Protein AF-A0A7S0W3E9-F1 (afdb_monomer)

Radius of gyration: 47.34 Å; Cα contacts (8 Å, |Δi|>4): 302; chains: 1; bounding box: 117×54×122 Å

Mean predicted aligned error: 17.87 Å

Structure (mmCIF, N/CA/C/O backbone):
data_AF-A0A7S0W3E9-F1
#
_entry.id   AF-A0A7S0W3E9-F1
#
loop_
_atom_site.group_PDB
_atom_site.id
_atom_site.type_symbol
_atom_site.label_atom_id
_atom_site.label_alt_id
_atom_site.label_comp_id
_atom_site.label_asym_id
_atom_site.label_entity_id
_atom_site.label_seq_id
_atom_site.pdbx_PDB_ins_code
_atom_site.Cartn_x
_atom_site.Cartn_y
_atom_site.Cartn_z
_atom_site.occupancy
_atom_site.B_iso_or_equiv
_atom_site.auth_seq_id
_atom_site.auth_comp_id
_atom_site.auth_asym_id
_atom_site.auth_atom_id
_atom_site.pdbx_PDB_model_num
ATOM 1 N N . ALA A 1 1 ? -41.054 -32.527 58.767 1.00 47.12 1 ALA A N 1
ATOM 2 C CA . ALA A 1 1 ? -42.446 -33.010 58.644 1.00 47.12 1 ALA A CA 1
ATOM 3 C C . ALA A 1 1 ? -43.030 -33.527 59.979 1.00 47.12 1 ALA A C 1
ATOM 5 O O . ALA A 1 1 ? -43.754 -34.508 59.967 1.00 47.12 1 ALA A O 1
ATOM 6 N N . GLY A 1 2 ? -42.773 -32.878 61.131 1.00 51.12 2 GLY A N 1
ATOM 7 C CA . GLY A 1 2 ? -43.166 -33.437 62.445 1.00 51.12 2 GLY A CA 1
ATOM 8 C C . GLY A 1 2 ? -43.935 -32.524 63.410 1.00 51.12 2 GLY A C 1
ATOM 9 O O . GLY A 1 2 ? -44.441 -33.023 64.403 1.00 51.12 2 GLY A O 1
ATOM 10 N N . SER A 1 3 ? -44.053 -31.213 63.158 1.00 50.78 3 SER A N 1
ATOM 11 C CA . SER A 1 3 ? -44.646 -30.269 64.131 1.00 50.78 3 SER A CA 1
ATOM 12 C C . SER A 1 3 ? -46.042 -29.748 63.770 1.00 50.78 3 SER A C 1
ATOM 14 O O . SER A 1 3 ? -46.705 -29.156 64.617 1.00 50.78 3 SER A O 1
ATOM 16 N N . LYS A 1 4 ? -46.524 -29.980 62.540 1.00 53.19 4 LYS A N 1
ATOM 17 C CA . LYS A 1 4 ? -47.856 -29.527 62.091 1.00 53.19 4 LYS A CA 1
ATOM 18 C C . LYS A 1 4 ? -49.008 -30.428 62.562 1.00 53.19 4 LYS A C 1
ATOM 20 O O . LYS A 1 4 ? -50.120 -29.950 62.723 1.00 53.19 4 LYS A O 1
ATOM 25 N N . THR A 1 5 ? -48.742 -31.698 62.864 1.00 58.16 5 THR A N 1
ATOM 26 C CA . THR A 1 5 ? -49.772 -32.712 63.162 1.00 58.16 5 THR A CA 1
ATOM 27 C C . THR A 1 5 ? -50.245 -32.747 64.621 1.00 58.16 5 THR A C 1
ATOM 29 O O . THR A 1 5 ? -51.287 -33.335 64.901 1.00 58.16 5 THR A O 1
ATOM 32 N N . ALA A 1 6 ? -49.525 -32.118 65.558 1.00 56.94 6 ALA A N 1
ATOM 33 C CA . ALA A 1 6 ? -49.915 -32.075 66.973 1.00 56.94 6 ALA A CA 1
ATOM 34 C C . ALA A 1 6 ? -50.862 -30.903 67.298 1.00 56.94 6 ALA A C 1
ATOM 36 O O . ALA A 1 6 ? -51.777 -31.054 68.104 1.00 56.94 6 ALA A O 1
ATOM 37 N N . LEU A 1 7 ? -50.687 -29.757 66.630 1.00 54.41 7 LEU A N 1
ATOM 38 C CA . LEU A 1 7 ? -51.528 -28.572 66.841 1.00 54.41 7 LEU A CA 1
ATOM 39 C C . LEU A 1 7 ? -52.898 -28.684 66.153 1.00 54.41 7 LEU A C 1
ATOM 41 O O . LEU A 1 7 ? -53.880 -28.173 66.682 1.00 54.41 7 LEU A O 1
ATOM 45 N N . GLU A 1 8 ? -53.002 -29.420 65.044 1.00 57.09 8 GLU A N 1
ATOM 46 C CA . GLU A 1 8 ? -54.296 -29.689 64.395 1.00 57.09 8 GLU A CA 1
ATOM 47 C C . GLU A 1 8 ? -55.155 -30.707 65.168 1.00 57.09 8 GLU A C 1
ATOM 49 O O . GLU A 1 8 ? -56.380 -30.625 65.130 1.00 57.09 8 GLU A O 1
ATOM 54 N N . LYS A 1 9 ? -54.549 -31.617 65.949 1.00 57.09 9 LYS A N 1
ATOM 55 C CA . LYS A 1 9 ? -55.296 -32.588 66.774 1.00 57.09 9 LYS A CA 1
ATOM 56 C C . LYS A 1 9 ? -55.873 -31.987 68.059 1.00 57.09 9 LYS A C 1
ATOM 58 O O . LYS A 1 9 ? -56.942 -32.403 68.485 1.00 57.09 9 LYS A O 1
ATOM 63 N N . LEU A 1 10 ? -55.231 -30.968 68.633 1.00 52.78 10 LEU A N 1
ATOM 64 C CA . LEU A 1 10 ? -55.760 -30.243 69.799 1.00 52.78 10 LEU A CA 1
ATOM 65 C C . LEU A 1 10 ? -56.894 -29.268 69.444 1.00 52.78 10 LEU A C 1
ATOM 67 O O . LEU A 1 10 ? -57.696 -28.925 70.307 1.00 52.78 10 LEU A O 1
ATOM 71 N N . ALA A 1 11 ? -56.998 -28.856 68.178 1.00 51.84 11 ALA A N 1
ATOM 72 C CA . ALA A 1 11 ? -58.093 -28.013 67.706 1.00 51.84 11 ALA A CA 1
ATOM 73 C C . ALA A 1 11 ? -59.396 -28.799 67.436 1.00 51.84 11 ALA A C 1
ATOM 75 O O . ALA A 1 11 ? -60.470 -28.200 67.420 1.00 51.84 11 ALA A O 1
ATOM 76 N N . ALA A 1 12 ? -59.326 -30.125 67.258 1.00 51.03 12 ALA A N 1
ATOM 77 C CA . ALA A 1 12 ? -60.483 -30.958 66.916 1.00 51.03 12 ALA A CA 1
ATOM 78 C C . ALA A 1 12 ? -61.312 -31.428 68.134 1.00 51.03 12 ALA A C 1
ATOM 80 O O . ALA A 1 12 ? -62.522 -31.592 68.004 1.00 51.03 12 ALA A O 1
ATOM 81 N N . ASP A 1 13 ? -60.714 -31.565 69.324 1.00 45.72 13 ASP A N 1
ATOM 82 C CA . ASP A 1 13 ? -61.410 -32.050 70.537 1.00 45.72 13 ASP A CA 1
ATOM 83 C C . ASP A 1 13 ? -62.186 -30.962 71.311 1.00 45.72 13 ASP A C 1
ATOM 85 O O . ASP A 1 13 ? -62.878 -31.246 72.290 1.00 45.72 13 ASP A O 1
ATOM 89 N N . ALA A 1 14 ? -62.125 -29.702 70.871 1.00 46.16 14 ALA A N 1
ATOM 90 C CA . ALA A 1 14 ? -62.875 -28.598 71.481 1.00 46.16 14 ALA A CA 1
ATOM 91 C C . ALA A 1 14 ? -64.256 -28.358 70.833 1.00 46.16 14 ALA A C 1
ATOM 93 O O . ALA A 1 14 ? -65.000 -27.469 71.260 1.00 46.16 14 ALA A O 1
ATOM 94 N N . ALA A 1 15 ? -64.623 -29.136 69.810 1.00 48.53 15 ALA A N 1
ATOM 95 C CA . ALA A 1 15 ? -65.895 -29.001 69.116 1.00 48.53 15 ALA A CA 1
ATOM 96 C C . ALA A 1 15 ? -66.951 -29.986 69.653 1.00 48.53 15 ALA A C 1
ATOM 98 O O . ALA A 1 15 ? -66.848 -31.195 69.491 1.00 48.53 15 ALA A O 1
ATOM 99 N N . ALA A 1 16 ? -68.031 -29.406 70.187 1.00 50.94 16 ALA A N 1
ATOM 100 C CA . ALA A 1 16 ? -69.367 -29.986 70.371 1.00 50.94 16 ALA A CA 1
ATOM 101 C C . ALA A 1 16 ? -69.688 -30.745 71.680 1.00 50.94 16 ALA A C 1
ATOM 103 O O . ALA A 1 16 ? -69.791 -31.967 71.733 1.00 50.94 16 ALA A O 1
ATOM 104 N N . LYS A 1 17 ? -70.139 -29.978 72.683 1.00 47.03 17 LYS A N 1
ATOM 105 C CA . LYS A 1 17 ? -71.407 -30.276 73.382 1.00 47.03 17 LYS A CA 1
ATOM 106 C C . LYS A 1 17 ? -72.274 -29.008 73.427 1.00 47.03 17 LYS A C 1
ATOM 108 O O . LYS A 1 17 ? -71.800 -27.985 73.922 1.00 47.03 17 LYS A O 1
ATOM 113 N N . PRO A 1 18 ? -73.533 -29.024 72.944 1.00 41.78 18 PRO A N 1
ATOM 114 C CA . PRO A 1 18 ? -74.390 -27.849 72.992 1.00 41.78 18 PRO A CA 1
ATOM 115 C C . PRO A 1 18 ? -74.972 -27.718 74.404 1.00 41.78 18 PRO A C 1
ATOM 117 O O . PRO A 1 18 ? -75.952 -28.370 74.765 1.00 41.78 18 PRO A O 1
ATOM 120 N N . ALA A 1 19 ? -74.359 -26.875 75.234 1.00 41.44 19 ALA A N 1
ATOM 121 C CA . ALA A 1 19 ? -74.954 -26.474 76.501 1.00 41.44 19 ALA A CA 1
ATOM 122 C C . ALA A 1 19 ? -76.209 -25.632 76.212 1.00 41.44 19 ALA A C 1
ATOM 124 O O . ALA A 1 19 ? -76.124 -24.541 75.644 1.00 41.44 19 ALA A O 1
ATOM 125 N N . LYS A 1 20 ? -77.386 -26.151 76.590 1.00 46.94 20 LYS A N 1
ATOM 126 C CA . LYS A 1 20 ? -78.669 -25.435 76.534 1.00 46.94 20 LYS A CA 1
ATOM 127 C C . LYS A 1 20 ? -78.545 -24.120 77.316 1.00 46.94 20 LYS A C 1
ATOM 129 O O . LYS A 1 20 ? -78.580 -24.116 78.546 1.00 46.94 20 LYS A O 1
ATOM 134 N N . LYS A 1 21 ? -78.388 -23.000 76.603 1.00 51.97 21 LYS A N 1
ATOM 135 C CA . LYS A 1 21 ? -78.373 -21.651 77.183 1.00 51.97 21 LYS A CA 1
ATOM 136 C C . LYS A 1 21 ? -79.757 -21.356 77.775 1.00 51.97 21 LYS A C 1
ATOM 138 O O . LYS A 1 21 ? -80.728 -21.217 77.035 1.00 51.97 21 LYS A O 1
ATOM 143 N N . LYS A 1 22 ? -79.853 -21.268 79.108 1.00 50.81 22 LYS A N 1
ATOM 144 C CA . LYS A 1 22 ? -81.025 -20.696 79.798 1.00 50.81 22 LYS A CA 1
ATOM 145 C C . LYS A 1 22 ? -81.279 -19.274 79.266 1.00 50.81 22 LYS A C 1
ATOM 147 O O . LYS A 1 22 ? -80.308 -18.581 78.951 1.00 50.81 22 LYS A O 1
ATOM 152 N N . PRO A 1 23 ? -82.540 -18.809 79.174 1.00 46.62 23 PRO A N 1
ATOM 153 C CA . PRO A 1 23 ? -82.818 -17.463 78.700 1.00 46.62 23 PRO A CA 1
ATOM 154 C C . PRO A 1 23 ? -82.220 -16.448 79.679 1.00 46.62 23 PRO A C 1
ATOM 156 O O . PRO A 1 23 ? -82.664 -16.305 80.815 1.00 46.62 23 PRO A O 1
ATOM 159 N N . LEU A 1 24 ? -81.159 -15.784 79.222 1.00 52.31 24 LEU A N 1
ATOM 160 C CA . LEU A 1 24 ? -80.462 -14.708 79.919 1.00 52.31 24 LEU A CA 1
ATOM 161 C C . LEU A 1 24 ? -81.441 -13.576 80.267 1.00 52.31 24 LEU A C 1
ATOM 163 O O . LEU A 1 24 ? -82.294 -13.215 79.446 1.00 52.31 24 LEU A O 1
ATOM 167 N N . SER A 1 25 ? -81.312 -13.027 81.478 1.00 54.59 25 SER A N 1
ATOM 168 C CA . SER A 1 25 ? -82.169 -11.945 81.968 1.00 54.59 25 SER A CA 1
ATOM 169 C C . SER A 1 25 ? -82.055 -10.699 81.069 1.00 54.59 25 SER A C 1
ATOM 171 O O . SER A 1 25 ? -81.021 -10.483 80.429 1.00 54.59 25 SER A O 1
ATOM 173 N N . PRO A 1 26 ? -83.081 -9.831 81.008 1.00 56.81 26 PRO A N 1
ATOM 174 C CA . PRO A 1 26 ? -83.059 -8.645 80.144 1.00 56.81 26 PRO A CA 1
ATOM 175 C C . PRO A 1 26 ? -81.850 -7.722 80.390 1.00 56.81 26 PRO A C 1
ATOM 177 O O . PRO A 1 26 ? -81.359 -7.078 79.466 1.00 56.81 26 PRO A O 1
ATOM 180 N N . ARG A 1 27 ? -81.321 -7.699 81.625 1.00 56.03 27 ARG A N 1
ATOM 181 C CA . ARG A 1 27 ? -80.122 -6.933 82.007 1.00 56.03 27 ARG A CA 1
ATOM 182 C C . ARG A 1 27 ? -78.813 -7.549 81.498 1.00 56.03 27 ARG A C 1
ATOM 184 O O . ARG A 1 27 ? -77.908 -6.792 81.159 1.00 56.03 27 ARG A O 1
ATOM 191 N N . SER A 1 28 ? -78.693 -8.878 81.420 1.00 58.62 28 SER A N 1
ATOM 192 C CA . SER A 1 28 ? -77.467 -9.530 80.932 1.00 58.62 28 SER A CA 1
ATOM 193 C C . SER A 1 28 ? -77.361 -9.513 79.407 1.00 58.62 28 SER A C 1
ATOM 195 O O . SER A 1 28 ? -76.277 -9.275 78.887 1.00 58.62 28 SER A O 1
ATOM 197 N N . LYS A 1 29 ? -78.488 -9.618 78.687 1.00 63.75 29 LYS A N 1
ATOM 198 C CA . LYS A 1 29 ? -78.523 -9.433 77.222 1.00 63.75 29 LYS A CA 1
ATOM 199 C C . LYS A 1 29 ? -78.129 -8.014 76.794 1.00 63.75 29 LYS A C 1
ATOM 201 O O . LYS A 1 29 ? -77.497 -7.835 75.759 1.00 63.75 29 LYS A O 1
ATOM 206 N N . LYS A 1 30 ? -78.485 -7.001 77.596 1.00 68.56 30 LYS A N 1
ATOM 207 C CA . LYS A 1 30 ? -78.118 -5.600 77.336 1.00 68.56 30 LYS A CA 1
ATOM 208 C C . LYS A 1 30 ? -76.614 -5.354 77.532 1.00 68.56 30 LYS A C 1
ATOM 210 O O . LYS A 1 30 ? -76.009 -4.698 76.695 1.00 68.56 30 LYS A O 1
ATOM 215 N N . ARG A 1 31 ? -76.009 -5.951 78.569 1.00 69.12 31 ARG A N 1
ATOM 216 C CA . ARG A 1 31 ? -74.553 -5.907 78.803 1.00 69.12 31 ARG A CA 1
ATOM 217 C C . ARG A 1 31 ? -73.747 -6.648 77.731 1.00 69.12 31 ARG A C 1
ATOM 219 O O . ARG A 1 31 ? -72.771 -6.093 77.248 1.00 69.12 31 ARG A O 1
ATOM 226 N N . GLU A 1 32 ? -74.176 -7.837 77.300 1.00 73.38 32 GLU A N 1
ATOM 227 C CA . GLU A 1 32 ? -73.517 -8.555 76.190 1.00 73.38 32 GLU A CA 1
ATOM 228 C C . GLU A 1 32 ? -73.593 -7.772 74.869 1.00 73.38 32 GLU A C 1
ATOM 230 O O . GLU A 1 32 ? -72.632 -7.743 74.103 1.00 73.38 32 GLU A O 1
ATOM 235 N N . ALA A 1 33 ? -74.718 -7.102 74.596 1.00 75.19 33 ALA A N 1
ATOM 236 C CA . ALA A 1 33 ? -74.853 -6.254 73.414 1.00 75.19 33 ALA A CA 1
ATOM 237 C C . ALA A 1 33 ? -73.958 -5.001 73.481 1.00 75.19 33 ALA A C 1
ATOM 239 O O . ALA A 1 33 ? -73.434 -4.573 72.453 1.00 75.19 33 ALA A O 1
ATOM 240 N N . GLU A 1 34 ? -73.762 -4.416 74.667 1.00 78.25 34 GLU A N 1
ATOM 241 C CA . GLU A 1 34 ? -72.837 -3.294 74.881 1.00 78.25 34 GLU A CA 1
ATOM 242 C C . GLU A 1 34 ? -71.366 -3.720 74.759 1.00 78.25 34 GLU A C 1
ATOM 244 O O . GLU A 1 34 ? -70.600 -3.036 74.084 1.00 78.25 34 GLU A O 1
ATOM 249 N N . GLU A 1 35 ? -70.974 -4.873 75.309 1.00 78.94 35 GLU A N 1
ATOM 250 C CA . GLU A 1 35 ? -69.625 -5.432 75.125 1.00 78.94 35 GLU A CA 1
ATOM 251 C C . GLU A 1 35 ? -69.342 -5.796 73.668 1.00 78.94 35 GLU A C 1
ATOM 253 O O . GLU A 1 35 ? -68.246 -5.538 73.172 1.00 78.94 35 GLU A O 1
ATOM 258 N N . LYS A 1 36 ? -70.326 -6.353 72.953 1.00 80.81 36 LYS A N 1
ATOM 259 C CA . LYS A 1 36 ? -70.182 -6.650 71.526 1.00 80.81 36 LYS A CA 1
ATOM 260 C C . LYS A 1 36 ? -69.978 -5.371 70.711 1.00 80.81 36 LYS A C 1
ATOM 262 O O . LYS A 1 36 ? -69.067 -5.323 69.894 1.00 80.81 36 LYS A O 1
ATOM 267 N N . LYS A 1 37 ? -70.748 -4.315 70.996 1.00 81.44 37 LYS A N 1
ATOM 268 C CA . LYS A 1 37 ? -70.560 -2.993 70.374 1.00 81.44 37 LYS A CA 1
ATOM 269 C C . LYS A 1 37 ? -69.205 -2.373 70.710 1.00 81.44 37 LYS A C 1
ATOM 271 O O . LYS A 1 37 ? -68.620 -1.698 69.870 1.00 81.44 37 LYS A O 1
ATOM 276 N N . LEU A 1 38 ? -68.706 -2.569 71.931 1.00 82.00 38 LEU A N 1
ATOM 277 C CA . LEU A 1 38 ? -67.387 -2.081 72.330 1.00 82.00 38 LEU A CA 1
ATOM 278 C C . LEU A 1 38 ? -66.268 -2.830 71.594 1.00 82.00 38 LEU A C 1
ATOM 280 O O . LEU A 1 38 ? -65.330 -2.194 71.126 1.00 82.00 38 LEU A O 1
ATOM 284 N N . ARG A 1 39 ? -66.388 -4.154 71.441 1.00 80.19 39 ARG A N 1
ATOM 285 C CA . ARG A 1 39 ? -65.444 -4.975 70.668 1.00 80.19 39 ARG A CA 1
ATOM 286 C C . ARG A 1 39 ? -65.463 -4.636 69.183 1.00 80.19 39 ARG A C 1
ATOM 288 O O . ARG A 1 39 ? -64.398 -4.454 68.616 1.00 80.19 39 ARG A O 1
ATOM 295 N N . GLU A 1 40 ? -66.641 -4.460 68.587 1.00 85.25 40 GLU A N 1
ATOM 296 C CA . GLU A 1 40 ? -66.773 -4.007 67.194 1.00 85.25 40 GLU A CA 1
ATOM 297 C C . GLU A 1 40 ? -66.106 -2.635 66.998 1.00 85.25 40 GLU A C 1
ATOM 299 O O . GLU A 1 40 ? -65.333 -2.464 66.061 1.00 85.25 40 GLU A O 1
ATOM 304 N N . LYS A 1 41 ? -66.287 -1.687 67.933 1.00 87.31 41 LYS A N 1
ATOM 305 C CA . LYS A 1 41 ? -65.573 -0.396 67.905 1.00 87.31 41 LYS A CA 1
ATOM 306 C C . LYS A 1 41 ? -64.056 -0.537 68.056 1.00 87.31 41 LYS A C 1
ATOM 308 O O . LYS A 1 41 ? -63.314 0.209 67.424 1.00 87.31 41 LYS A O 1
ATOM 313 N N . GLN A 1 42 ? -63.583 -1.453 68.901 1.00 86.69 42 GLN A N 1
ATOM 314 C CA . GLN A 1 42 ? -62.150 -1.713 69.077 1.00 86.69 42 GLN A CA 1
ATOM 315 C C . GLN A 1 42 ? -61.534 -2.382 67.842 1.00 86.69 42 GLN A C 1
ATOM 317 O O . GLN A 1 42 ? -60.430 -2.020 67.443 1.00 86.69 42 GLN A O 1
ATOM 322 N N . GLU A 1 43 ? -62.244 -3.315 67.208 1.00 86.69 43 GLU A N 1
ATOM 323 C CA . GLU A 1 43 ? -61.819 -3.950 65.959 1.00 86.69 43 GLU A CA 1
ATOM 324 C C . GLU A 1 43 ? -61.815 -2.959 64.793 1.00 86.69 43 GLU A C 1
ATOM 326 O O . GLU A 1 43 ? -60.876 -2.957 63.998 1.00 86.69 43 GLU A O 1
ATOM 331 N N . GLU A 1 44 ? -62.811 -2.077 64.712 1.00 87.69 44 GLU A N 1
ATOM 332 C CA . GLU A 1 44 ? -62.875 -1.028 63.694 1.00 87.69 44 GLU A CA 1
ATOM 333 C C . GLU A 1 44 ? -61.750 0.005 63.878 1.00 87.69 44 GLU A C 1
ATOM 335 O O . GLU A 1 44 ? -61.071 0.355 62.911 1.00 87.69 44 GLU A O 1
ATOM 340 N N . ALA A 1 45 ? -61.460 0.408 65.122 1.00 88.00 45 AL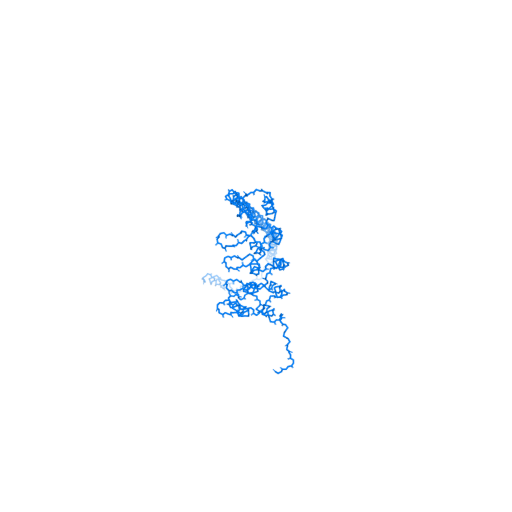A A N 1
ATOM 341 C CA . ALA A 1 45 ? -60.317 1.265 65.440 1.00 88.00 45 ALA A CA 1
ATOM 342 C C . ALA A 1 45 ? -58.976 0.600 65.076 1.00 88.00 45 ALA A C 1
ATOM 344 O O . ALA A 1 45 ? -58.140 1.222 64.421 1.00 88.00 45 ALA A O 1
ATOM 345 N N . ALA A 1 46 ? -58.795 -0.680 65.417 1.00 88.31 46 ALA A N 1
ATOM 346 C CA . ALA A 1 46 ? -57.594 -1.438 65.068 1.00 88.31 46 ALA A CA 1
ATOM 347 C C . ALA A 1 46 ? -57.449 -1.640 63.550 1.00 88.31 46 ALA A C 1
ATOM 349 O O . ALA A 1 46 ? -56.335 -1.662 63.025 1.00 88.31 46 ALA A O 1
ATOM 350 N N . ARG A 1 47 ? -58.561 -1.779 62.819 1.00 89.62 47 ARG A N 1
ATOM 351 C CA . ARG A 1 47 ? -58.559 -1.884 61.355 1.00 89.62 47 ARG A CA 1
ATOM 352 C C . ARG A 1 47 ? -58.108 -0.576 60.710 1.00 89.62 47 ARG A C 1
ATOM 354 O O . ARG A 1 47 ? -57.262 -0.609 59.821 1.00 89.62 47 ARG A O 1
ATOM 361 N N . LEU A 1 48 ? -58.618 0.554 61.197 1.00 90.38 48 LEU A N 1
ATOM 362 C CA . LEU A 1 48 ? -58.255 1.879 60.696 1.00 90.38 48 LEU A CA 1
ATOM 363 C C . LEU A 1 48 ? -56.787 2.224 60.999 1.00 90.38 48 LEU A C 1
ATOM 365 O O . LEU A 1 48 ? -56.106 2.837 60.181 1.00 90.38 48 LEU A O 1
ATOM 369 N N . GLU A 1 49 ? -56.277 1.795 62.154 1.00 91.00 49 GLU A N 1
ATOM 370 C CA . GLU A 1 49 ? -54.867 1.955 62.522 1.00 91.00 49 GLU A CA 1
ATOM 371 C C . GLU A 1 49 ? -53.942 1.093 61.646 1.00 91.00 49 GLU A C 1
ATOM 373 O O . GLU A 1 49 ? -52.927 1.580 61.150 1.00 91.00 49 GLU A O 1
ATOM 378 N N . ARG A 1 50 ? -54.326 -0.159 61.359 1.00 90.56 50 ARG A N 1
ATOM 379 C CA . ARG A 1 50 ? -53.596 -1.025 60.416 1.00 90.56 50 ARG A CA 1
ATOM 380 C C . ARG A 1 50 ? -53.553 -0.443 59.007 1.00 90.56 50 ARG A C 1
ATOM 382 O O . ARG A 1 50 ? -52.498 -0.493 58.385 1.00 90.56 50 ARG A O 1
ATOM 389 N N . GLU A 1 51 ? -54.655 0.133 58.531 1.00 92.88 51 GLU A N 1
ATOM 390 C CA . GLU A 1 51 ? -54.718 0.771 57.210 1.00 92.88 51 GLU A CA 1
ATOM 391 C C . GLU A 1 51 ? -53.806 2.008 57.127 1.00 92.88 51 GLU A C 1
ATOM 393 O O . GLU A 1 51 ? -53.144 2.226 56.112 1.00 92.88 51 GLU A O 1
ATOM 398 N N . LYS A 1 52 ? -53.704 2.802 58.204 1.00 93.94 52 LYS A N 1
ATOM 399 C CA . LYS A 1 52 ? -52.743 3.918 58.280 1.00 93.94 52 LYS A CA 1
ATOM 400 C C . LYS A 1 52 ? -51.297 3.428 58.219 1.00 93.94 52 LYS A C 1
ATOM 402 O O . LYS A 1 52 ? -50.518 3.939 57.422 1.00 93.94 52 LYS A O 1
ATOM 407 N N . ILE A 1 53 ? -50.966 2.401 59.004 1.00 91.44 53 ILE A N 1
ATOM 408 C CA . ILE A 1 53 ? -49.626 1.796 59.016 1.00 91.44 53 ILE A CA 1
ATOM 409 C C . ILE A 1 53 ? -49.280 1.200 57.644 1.00 91.44 53 ILE A C 1
ATOM 411 O O . ILE A 1 53 ? -48.130 1.255 57.216 1.00 91.44 53 ILE A O 1
ATOM 415 N N . GLU A 1 54 ? -50.251 0.606 56.950 1.00 93.00 54 GLU A N 1
ATOM 416 C CA . GLU A 1 54 ? -50.052 0.059 55.608 1.00 93.00 54 GLU A CA 1
ATOM 417 C C . GLU A 1 54 ? -49.752 1.161 54.585 1.00 93.00 54 GLU A C 1
ATOM 419 O O . GLU A 1 54 ? -48.779 1.034 53.842 1.00 93.00 54 GLU A O 1
ATOM 424 N N . LYS A 1 55 ? -50.500 2.273 54.610 1.00 94.00 55 LYS A N 1
ATOM 425 C CA . LYS A 1 55 ? -50.246 3.437 53.743 1.00 94.00 55 LYS A CA 1
ATOM 426 C C . LYS A 1 55 ? -48.868 4.049 53.992 1.00 94.00 55 LYS A C 1
ATOM 428 O O . LYS A 1 55 ? -48.122 4.257 53.040 1.00 94.00 55 LYS A O 1
ATOM 433 N N . GLU A 1 56 ? -48.489 4.257 55.253 1.00 93.44 56 GLU A N 1
ATOM 434 C CA . GLU A 1 56 ? -47.155 4.769 55.604 1.00 93.44 56 GLU A CA 1
ATOM 435 C C . GLU A 1 56 ? -46.037 3.823 55.138 1.00 93.44 56 GLU A C 1
ATOM 437 O O . GLU A 1 56 ? -45.024 4.267 54.597 1.00 93.44 56 GLU A O 1
ATOM 442 N N . LYS A 1 57 ? -46.223 2.504 55.281 1.00 92.94 57 LYS A N 1
ATOM 443 C CA . LYS A 1 57 ? -45.269 1.504 54.775 1.00 92.94 57 LYS A CA 1
ATOM 444 C C . LYS A 1 57 ? -45.159 1.517 53.254 1.00 92.94 57 LYS A C 1
ATOM 446 O O . LYS A 1 57 ? -44.066 1.311 52.729 1.00 92.94 57 LYS A O 1
ATOM 451 N N . GLU A 1 58 ? -46.261 1.728 52.545 1.00 94.12 58 GLU A N 1
ATOM 452 C CA . GLU A 1 58 ? -46.261 1.816 51.086 1.00 94.12 58 GLU A CA 1
ATOM 453 C C . GLU A 1 58 ? -45.546 3.086 50.599 1.00 94.12 58 GLU A C 1
ATOM 455 O O . GLU A 1 58 ? -44.767 3.031 49.646 1.00 94.12 58 GLU A O 1
ATOM 460 N N . GLU A 1 59 ? -45.735 4.218 51.280 1.00 93.94 59 GLU A N 1
ATOM 461 C CA . GLU A 1 59 ? -44.993 5.453 51.003 1.00 93.94 59 GLU A CA 1
ATOM 462 C C . GLU A 1 59 ? -43.493 5.298 51.273 1.00 93.94 59 GLU A C 1
ATOM 464 O O . GLU A 1 59 ? -42.673 5.696 50.441 1.00 93.94 59 GLU A O 1
ATOM 469 N N . LEU A 1 60 ? -43.129 4.650 52.385 1.00 94.06 60 LEU A N 1
ATOM 470 C CA . LEU A 1 60 ? -41.744 4.302 52.706 1.00 94.06 60 LEU A CA 1
ATOM 471 C C . LEU A 1 60 ? -41.119 3.414 51.627 1.00 94.06 60 LEU A C 1
ATOM 473 O O . LEU A 1 60 ? -40.026 3.725 51.156 1.00 94.06 60 LEU A O 1
ATOM 477 N N . ARG A 1 61 ? -41.826 2.376 51.162 1.00 94.44 61 ARG A N 1
ATOM 478 C CA . ARG A 1 61 ? -41.358 1.525 50.054 1.00 94.44 61 ARG A CA 1
ATOM 479 C C . ARG A 1 61 ? -41.118 2.323 48.778 1.00 94.44 61 ARG A C 1
ATOM 481 O O . ARG A 1 61 ? -40.052 2.209 48.185 1.00 94.44 61 ARG A O 1
ATOM 488 N N . LYS A 1 62 ? -42.057 3.193 48.393 1.00 95.38 62 LYS A N 1
ATOM 489 C CA . LYS A 1 62 ? -41.900 4.065 47.215 1.00 95.38 62 LYS A CA 1
ATOM 490 C C . LYS A 1 62 ? -40.707 5.012 47.359 1.00 95.38 62 LYS A C 1
ATOM 492 O O . LYS A 1 62 ? -40.014 5.289 46.381 1.00 95.38 62 LYS A O 1
ATOM 497 N N . HIS A 1 63 ? -40.459 5.534 48.560 1.00 96.00 63 HIS A N 1
ATOM 498 C CA . HIS A 1 63 ? -39.295 6.375 48.828 1.00 96.00 63 HIS A CA 1
ATOM 499 C C . HIS A 1 63 ? -37.982 5.576 48.750 1.00 96.00 63 HIS A C 1
ATOM 501 O O . HIS A 1 63 ? -37.000 6.055 48.180 1.00 96.00 63 HIS A O 1
ATOM 507 N N . GLU A 1 64 ? -37.957 4.352 49.280 1.00 94.56 64 GLU A N 1
ATOM 508 C CA . GLU A 1 64 ? -36.802 3.452 49.199 1.00 94.56 64 GLU A CA 1
ATOM 509 C C . GLU A 1 64 ? -36.490 3.034 47.758 1.00 94.56 64 GLU A C 1
ATOM 511 O O . GLU A 1 64 ? -35.332 3.106 47.352 1.00 94.56 64 GLU A O 1
ATOM 516 N N . GLU A 1 65 ? -37.500 2.700 46.954 1.00 95.50 65 GLU A N 1
ATOM 517 C CA . GLU A 1 65 ? -37.341 2.390 45.527 1.00 95.50 65 GLU A CA 1
ATOM 518 C C . GLU A 1 65 ? -36.758 3.576 44.751 1.00 95.50 65 GLU A C 1
ATOM 520 O O . GLU A 1 65 ? -35.791 3.416 44.006 1.00 95.50 65 GLU A O 1
ATOM 525 N N . LYS A 1 66 ? -37.264 4.797 44.982 1.00 95.50 66 LYS A N 1
ATOM 526 C CA . LYS A 1 66 ? -36.698 6.019 44.380 1.00 95.50 66 LYS A CA 1
ATOM 527 C C . LYS A 1 66 ? -35.246 6.244 44.795 1.00 95.50 66 LYS A C 1
ATOM 529 O O . LYS A 1 66 ? -34.424 6.647 43.972 1.00 95.50 66 LYS A O 1
ATOM 534 N N . ARG A 1 67 ? -34.913 5.983 46.062 1.00 96.25 67 ARG A N 1
ATOM 535 C CA . ARG A 1 67 ? -33.544 6.107 46.576 1.00 96.25 67 ARG A CA 1
ATOM 536 C C . ARG A 1 67 ? -32.612 5.071 45.946 1.00 96.25 67 ARG A C 1
ATOM 538 O O . ARG A 1 67 ? -31.478 5.414 45.622 1.00 96.25 67 ARG A O 1
ATOM 545 N N . LEU A 1 68 ? -33.072 3.835 45.761 1.00 95.50 68 LEU A N 1
ATOM 546 C CA . LEU A 1 68 ? -32.307 2.783 45.091 1.00 95.50 68 LEU A CA 1
ATOM 547 C C . LEU A 1 68 ? -32.084 3.111 43.612 1.00 95.50 68 LEU A C 1
ATOM 549 O O . LEU A 1 68 ? -30.938 3.078 43.173 1.00 95.50 68 LEU A O 1
ATOM 553 N N . ALA A 1 69 ? -33.121 3.549 42.893 1.00 95.25 69 ALA A N 1
ATOM 554 C CA . ALA A 1 69 ? -33.004 3.978 41.499 1.00 95.25 69 ALA A CA 1
ATOM 555 C C . ALA A 1 69 ? -32.013 5.147 41.330 1.00 95.25 69 ALA A C 1
ATOM 557 O O . ALA A 1 69 ? -31.201 5.156 40.407 1.00 95.25 69 ALA A O 1
ATOM 558 N N . PHE A 1 70 ? -32.016 6.110 42.259 1.00 96.06 70 PHE A N 1
ATOM 559 C CA . PHE A 1 70 ? -31.045 7.209 42.265 1.00 96.06 70 PHE A CA 1
ATOM 560 C C . PHE A 1 70 ? -29.605 6.729 42.507 1.00 96.06 70 PHE A C 1
ATOM 562 O O . PHE A 1 70 ? -28.658 7.217 41.891 1.00 96.06 70 PHE A O 1
ATOM 569 N N . LEU A 1 71 ? -29.412 5.754 43.398 1.00 94.00 71 LEU A N 1
ATOM 570 C CA . LEU A 1 71 ? -28.091 5.171 43.640 1.00 94.00 71 LEU A CA 1
ATOM 571 C C . LEU A 1 71 ? -27.600 4.342 42.447 1.00 94.00 71 LEU A C 1
ATOM 573 O O . LEU A 1 71 ? -26.402 4.350 42.164 1.00 94.00 71 LEU A O 1
ATOM 577 N N . GLU A 1 72 ? -28.491 3.642 41.749 1.00 95.12 72 GLU A N 1
ATOM 578 C CA . GLU A 1 72 ? -28.165 2.933 40.509 1.00 95.12 72 GLU A CA 1
ATOM 579 C C . GLU A 1 72 ? -27.762 3.907 39.402 1.00 95.12 72 GLU A C 1
ATOM 581 O O . GLU A 1 72 ? -26.683 3.741 38.834 1.00 95.12 72 GLU A O 1
ATOM 586 N N . SER A 1 73 ? -28.511 4.997 39.194 1.00 95.44 73 SER A N 1
ATOM 587 C CA . SER A 1 73 ? -28.141 6.006 38.192 1.00 95.44 73 SER A CA 1
ATOM 588 C C . SER A 1 73 ? -26.786 6.657 38.495 1.00 95.44 73 SER A C 1
ATOM 590 O O . SER A 1 73 ? -26.004 6.940 37.588 1.00 95.44 73 SER A O 1
ATOM 592 N N . LEU A 1 74 ? -26.462 6.876 39.777 1.00 95.50 74 LEU A N 1
ATOM 593 C CA . LEU A 1 74 ? -25.145 7.373 40.191 1.00 95.50 74 LEU A CA 1
ATOM 594 C C . LEU A 1 74 ? -24.024 6.366 39.906 1.00 95.50 74 LEU A C 1
ATOM 596 O O . LEU A 1 74 ? -22.941 6.764 39.469 1.00 95.50 74 LEU A O 1
ATOM 600 N N . LYS A 1 75 ? -24.260 5.069 40.141 1.00 94.94 75 LYS A N 1
ATOM 601 C CA . LYS A 1 75 ? -23.288 4.012 39.823 1.00 94.94 75 LYS A CA 1
ATOM 602 C C . LYS A 1 75 ? -23.055 3.908 38.319 1.00 94.94 75 LYS A C 1
ATOM 604 O O . LYS A 1 75 ? -21.903 3.812 37.902 1.00 94.94 75 LYS A O 1
ATOM 609 N N . GLU A 1 76 ? -24.113 3.966 37.518 1.00 93.56 76 GLU A N 1
ATOM 610 C CA . GLU A 1 76 ? -24.022 3.949 36.055 1.00 93.56 76 GLU A CA 1
ATOM 611 C C . GLU A 1 76 ? -23.246 5.157 35.528 1.00 93.56 76 GLU A C 1
ATOM 613 O O . GLU A 1 76 ? -22.321 4.992 34.733 1.00 93.56 76 GLU A O 1
ATOM 618 N N . ALA A 1 77 ? -23.527 6.358 36.041 1.00 93.81 77 ALA A N 1
ATOM 619 C CA . ALA A 1 77 ? -22.784 7.565 35.683 1.00 93.81 77 ALA A CA 1
ATOM 620 C C . ALA A 1 77 ? -21.292 7.466 36.059 1.00 93.81 77 ALA A C 1
ATOM 622 O O . ALA A 1 77 ? -20.418 7.865 35.284 1.00 93.81 77 ALA A O 1
ATOM 623 N N . ALA A 1 78 ? -20.973 6.895 37.226 1.00 93.44 78 ALA A N 1
ATOM 624 C CA . ALA A 1 78 ? -19.589 6.669 37.642 1.00 93.44 78 ALA A CA 1
ATOM 625 C C . ALA A 1 78 ? -18.873 5.638 36.752 1.00 93.44 78 ALA A C 1
ATOM 627 O O . ALA A 1 78 ? -17.703 5.832 36.408 1.00 93.44 78 ALA A O 1
ATOM 628 N N . LEU A 1 79 ? -19.569 4.571 36.345 1.00 91.81 79 LEU A N 1
ATOM 629 C CA . LEU A 1 79 ? -19.041 3.564 35.425 1.00 91.81 79 LEU A CA 1
ATOM 630 C C . LEU A 1 79 ? -18.771 4.173 34.043 1.00 91.81 79 LEU A C 1
ATOM 632 O O . LEU A 1 79 ? -17.680 3.998 33.508 1.00 91.81 79 LEU A O 1
ATOM 636 N N . GLN A 1 80 ? -19.718 4.944 33.500 1.00 89.56 80 GLN A N 1
ATOM 637 C CA . GLN A 1 80 ? -19.555 5.637 32.219 1.00 89.56 80 GLN A CA 1
ATOM 638 C C . GLN A 1 80 ? -18.349 6.577 32.235 1.00 89.56 80 GLN A C 1
ATOM 640 O O . GLN A 1 80 ? -17.538 6.559 31.309 1.00 89.56 80 GLN A O 1
ATOM 645 N N . LYS A 1 81 ? -18.174 7.343 33.319 1.00 92.31 81 LYS A N 1
ATOM 646 C CA . LYS A 1 81 ? -17.014 8.224 33.481 1.00 92.31 81 LYS A CA 1
ATOM 647 C C . LYS A 1 81 ? -15.697 7.445 33.504 1.00 92.31 81 LYS A C 1
ATOM 649 O O . LYS A 1 81 ? -14.744 7.841 32.841 1.00 92.31 81 LYS A O 1
ATOM 654 N N . ARG A 1 82 ? -15.646 6.318 34.222 1.00 92.25 82 ARG A N 1
ATOM 655 C CA . ARG A 1 82 ? -14.448 5.470 34.285 1.00 92.25 82 ARG A CA 1
ATOM 656 C C . ARG A 1 82 ? -14.094 4.872 32.922 1.00 92.25 82 ARG A C 1
ATOM 658 O O . ARG A 1 82 ? -12.928 4.899 32.544 1.00 92.25 82 ARG A O 1
ATOM 665 N N . MET A 1 83 ? -15.089 4.386 32.181 1.00 91.31 83 MET A N 1
ATOM 666 C CA . MET A 1 83 ? -14.890 3.859 30.828 1.00 91.31 83 MET A CA 1
ATOM 667 C C . MET A 1 83 ? -14.367 4.944 29.875 1.00 91.31 83 MET A C 1
ATOM 669 O O . MET A 1 83 ? -13.444 4.683 29.108 1.00 91.31 83 MET A O 1
ATOM 673 N N . ALA A 1 84 ? -14.896 6.170 29.961 1.00 88.75 84 ALA A N 1
ATOM 674 C CA . ALA A 1 84 ? -14.414 7.300 29.167 1.00 88.75 84 ALA A CA 1
ATOM 675 C C . ALA A 1 84 ? -12.961 7.681 29.518 1.00 88.75 84 ALA A C 1
ATOM 677 O O . ALA A 1 84 ? -12.139 7.880 28.624 1.00 88.75 84 ALA A O 1
ATOM 678 N N . ASP A 1 85 ? -12.610 7.723 30.807 1.00 89.94 85 ASP A N 1
ATOM 679 C CA . ASP A 1 85 ? -11.239 8.007 31.250 1.00 89.94 85 ASP A CA 1
ATOM 680 C C . ASP A 1 85 ? -10.246 6.920 30.791 1.00 89.94 85 ASP A C 1
ATOM 682 O O . ASP A 1 85 ? -9.113 7.229 30.411 1.00 89.94 85 ASP A O 1
ATOM 686 N N . GLU A 1 86 ? -10.652 5.646 30.801 1.00 90.31 86 GLU A N 1
ATOM 687 C CA . GLU A 1 86 ? -9.845 4.525 30.300 1.00 90.31 86 GLU A CA 1
ATOM 688 C C . GLU A 1 86 ? -9.668 4.579 28.774 1.00 90.31 86 GLU A C 1
ATOM 690 O O . GLU A 1 86 ? -8.550 4.383 28.292 1.00 90.31 86 GLU A O 1
ATOM 695 N N . GLN A 1 87 ? -10.712 4.937 28.017 1.00 86.31 87 GLN A N 1
ATOM 696 C CA . GLN A 1 87 ? -10.618 5.166 26.569 1.00 86.31 87 GLN A CA 1
ATOM 697 C C . GLN A 1 87 ? -9.630 6.288 26.237 1.00 86.31 87 GLN A C 1
ATOM 699 O O . GLN A 1 87 ? -8.705 6.085 25.450 1.00 86.31 87 GLN A O 1
ATOM 704 N N . VAL A 1 88 ? -9.749 7.441 26.903 1.00 90.31 88 VAL A N 1
ATOM 705 C CA . VAL A 1 88 ? -8.833 8.575 26.700 1.00 90.31 88 VAL A CA 1
ATOM 706 C C . VAL A 1 88 ? -7.392 8.197 27.061 1.00 90.31 88 VAL A C 1
ATOM 708 O O . VAL A 1 88 ? -6.447 8.629 26.395 1.00 90.31 88 VAL A O 1
ATOM 711 N N . ARG A 1 89 ? -7.182 7.377 28.102 1.00 86.56 89 ARG A N 1
ATOM 712 C CA . ARG A 1 89 ? -5.846 6.858 28.440 1.00 86.56 89 ARG A CA 1
ATOM 713 C C . ARG A 1 89 ? -5.298 5.950 27.343 1.00 86.56 89 ARG A C 1
ATOM 715 O O . ARG A 1 89 ? -4.165 6.171 26.922 1.00 86.56 89 ARG A O 1
ATOM 722 N N . ALA A 1 90 ? -6.083 4.989 26.860 1.00 84.81 90 ALA A N 1
ATOM 723 C CA . ALA A 1 90 ? -5.666 4.073 25.800 1.00 84.81 90 ALA A CA 1
ATOM 724 C C . ALA A 1 90 ? -5.298 4.826 24.509 1.00 84.81 90 ALA A C 1
ATOM 726 O O . ALA A 1 90 ? -4.241 4.584 23.925 1.00 84.81 90 ALA A O 1
ATOM 727 N N . GLU A 1 91 ? -6.106 5.808 24.105 1.00 84.75 91 GLU A N 1
ATOM 728 C CA . GLU A 1 91 ? -5.817 6.651 22.941 1.00 84.75 91 GLU A CA 1
ATOM 729 C C . GLU A 1 91 ? -4.519 7.448 23.107 1.00 84.75 91 GLU A C 1
ATOM 731 O O . GLU A 1 91 ? -3.690 7.480 22.194 1.00 84.75 91 GLU A O 1
ATOM 736 N N . ARG A 1 92 ? -4.284 8.043 24.285 1.00 87.56 92 ARG A N 1
ATOM 737 C CA . ARG A 1 92 ? -3.023 8.745 24.576 1.00 87.56 92 ARG A CA 1
ATOM 738 C C . ARG A 1 92 ? -1.817 7.817 24.489 1.00 87.56 92 ARG A C 1
ATOM 740 O O . ARG A 1 92 ? -0.772 8.237 23.992 1.00 87.56 92 ARG A O 1
ATOM 747 N N . GLU A 1 93 ? -1.935 6.572 24.941 1.00 85.19 93 GLU A N 1
ATOM 748 C CA . GLU A 1 93 ? -0.849 5.597 24.822 1.00 85.19 93 GLU A CA 1
ATOM 749 C C . GLU A 1 93 ? -0.580 5.194 23.374 1.00 85.19 93 GLU A C 1
ATOM 751 O O . GLU A 1 93 ? 0.587 5.110 22.989 1.00 85.19 93 GLU A O 1
ATOM 756 N N . ILE A 1 94 ? -1.624 5.028 22.557 1.00 84.12 94 ILE A N 1
ATOM 757 C CA . ILE A 1 94 ? -1.493 4.769 21.118 1.00 84.12 94 ILE A CA 1
ATOM 758 C C . ILE A 1 94 ? -0.799 5.945 20.427 1.00 84.12 94 ILE A C 1
ATOM 760 O O . ILE A 1 94 ? 0.137 5.738 19.655 1.00 84.12 94 ILE A O 1
ATOM 764 N N . VAL A 1 95 ? -1.218 7.181 20.711 1.00 85.25 95 VAL A N 1
ATOM 765 C CA . VAL A 1 95 ? -0.598 8.388 20.142 1.00 85.25 95 VAL A CA 1
ATOM 766 C C . VAL A 1 95 ? 0.868 8.489 20.563 1.00 85.25 95 VAL A C 1
ATOM 768 O O . VAL A 1 95 ? 1.736 8.656 19.708 1.00 85.25 95 VAL A O 1
ATOM 771 N N . ARG A 1 96 ? 1.171 8.290 21.852 1.00 83.12 96 ARG A N 1
ATOM 772 C CA . ARG A 1 96 ? 2.547 8.253 22.369 1.00 83.12 96 ARG A CA 1
ATOM 773 C C . ARG A 1 96 ? 3.370 7.141 21.709 1.00 83.12 96 ARG A C 1
ATOM 775 O O . ARG A 1 96 ? 4.539 7.354 21.399 1.00 83.12 96 ARG A O 1
ATOM 782 N N . GLY A 1 97 ? 2.775 5.971 21.481 1.00 81.44 97 GLY A N 1
ATOM 783 C CA . GLY A 1 97 ? 3.392 4.847 20.776 1.00 81.44 97 GLY A CA 1
ATOM 784 C C . GLY A 1 97 ? 3.762 5.211 19.340 1.00 81.44 97 GLY A C 1
ATOM 785 O O . GLY A 1 97 ? 4.928 5.090 18.967 1.00 81.44 97 GLY A O 1
ATOM 786 N N . LYS A 1 98 ? 2.807 5.761 18.580 1.00 79.19 98 LYS A N 1
ATOM 787 C CA . LYS A 1 98 ? 3.020 6.254 17.209 1.00 79.19 98 LYS A CA 1
ATOM 788 C C . LYS A 1 98 ? 4.082 7.351 17.152 1.00 79.19 98 LYS A C 1
ATOM 790 O O . LYS A 1 98 ? 4.903 7.376 16.240 1.00 79.19 98 LYS A O 1
ATOM 795 N N . GLU A 1 99 ? 4.102 8.256 18.126 1.00 80.75 99 GLU A N 1
ATOM 796 C CA . GLU A 1 99 ? 5.087 9.336 18.174 1.00 80.75 99 GLU A CA 1
ATOM 797 C C . GLU A 1 99 ? 6.494 8.826 18.519 1.00 80.75 99 GLU A C 1
ATOM 799 O O . GLU A 1 99 ? 7.479 9.260 17.920 1.00 80.75 99 GLU A O 1
ATOM 804 N N . ASN A 1 100 ? 6.605 7.863 19.434 1.00 76.50 100 ASN A N 1
ATOM 805 C CA . ASN A 1 100 ? 7.870 7.201 19.745 1.00 76.50 100 ASN A CA 1
ATOM 806 C C . ASN A 1 100 ? 8.383 6.377 18.561 1.00 76.50 100 ASN A C 1
ATOM 808 O O . ASN A 1 100 ? 9.578 6.403 18.275 1.00 76.50 100 ASN A O 1
ATOM 812 N N . GLU A 1 101 ? 7.498 5.688 17.845 1.00 71.25 101 GLU A N 1
ATOM 813 C CA . GLU A 1 101 ? 7.828 4.981 16.609 1.00 71.25 101 GLU A CA 1
ATOM 814 C C . GLU A 1 101 ? 8.323 5.956 15.535 1.00 71.25 101 GLU A C 1
ATOM 816 O O . GLU A 1 101 ? 9.410 5.763 14.993 1.00 71.25 101 GLU A O 1
ATOM 821 N N . LYS A 1 102 ? 7.623 7.079 15.328 1.00 78.88 102 LYS A N 1
ATOM 822 C CA . LYS A 1 102 ? 8.066 8.162 14.438 1.00 78.88 102 LYS A CA 1
ATOM 823 C C . LYS A 1 102 ? 9.446 8.701 14.828 1.00 78.88 102 LYS A C 1
ATOM 825 O O . LYS A 1 102 ? 10.284 8.909 13.958 1.00 78.88 102 LYS A O 1
ATOM 830 N N . LYS A 1 103 ? 9.718 8.892 16.125 1.00 79.81 103 LYS A N 1
ATOM 831 C CA . LYS A 1 103 ? 11.035 9.326 16.629 1.00 79.81 103 LYS A CA 1
ATOM 832 C C . LYS A 1 103 ? 12.119 8.263 16.422 1.00 79.81 103 LYS A C 1
ATOM 834 O O . LYS A 1 103 ? 13.246 8.619 16.089 1.00 79.81 103 LYS A O 1
ATOM 839 N N . ARG A 1 104 ? 11.801 6.973 16.584 1.00 66.50 104 ARG A N 1
ATOM 840 C CA . ARG A 1 104 ? 12.725 5.858 16.299 1.00 66.50 104 ARG A CA 1
ATOM 841 C C . ARG A 1 104 ? 13.059 5.774 14.816 1.00 66.50 104 ARG A C 1
ATOM 843 O O . ARG A 1 104 ? 14.233 5.665 14.486 1.00 66.50 104 ARG A O 1
ATOM 850 N N . LEU A 1 105 ? 12.053 5.881 13.951 1.00 64.75 105 LEU A N 1
ATOM 851 C CA . LEU A 1 105 ? 12.224 5.942 12.500 1.00 64.75 105 LEU A CA 1
ATOM 852 C C . LEU A 1 105 ? 13.046 7.163 12.091 1.00 64.75 105 LEU A C 1
ATOM 854 O O . LEU A 1 105 ? 13.981 7.010 11.327 1.00 64.75 105 LEU A O 1
ATOM 858 N N . ALA A 1 106 ? 12.787 8.338 12.667 1.00 71.00 106 ALA A N 1
ATOM 859 C CA . ALA A 1 106 ? 13.575 9.538 12.390 1.00 71.00 106 ALA A CA 1
ATOM 860 C C . ALA A 1 106 ? 15.034 9.417 12.862 1.00 71.00 106 ALA A C 1
ATOM 862 O O . ALA A 1 106 ? 15.943 9.895 12.189 1.00 71.00 106 ALA A O 1
ATOM 863 N N . ARG A 1 107 ? 15.285 8.769 14.010 1.00 61.03 107 ARG A N 1
ATOM 864 C CA . ARG A 1 107 ? 16.652 8.477 14.471 1.00 61.03 107 ARG A CA 1
ATOM 865 C C . ARG A 1 107 ? 17.341 7.483 13.533 1.00 61.03 107 ARG A C 1
ATOM 867 O O . ARG A 1 107 ? 18.484 7.720 13.169 1.00 61.03 107 ARG A O 1
ATOM 874 N N . TYR A 1 108 ? 16.636 6.435 13.113 1.00 51.94 108 TYR A N 1
ATOM 875 C CA . TYR A 1 108 ? 17.141 5.456 12.154 1.00 51.94 108 TYR A CA 1
ATOM 876 C C . TYR A 1 108 ? 17.426 6.095 10.791 1.00 51.94 108 TYR A C 1
ATOM 878 O O . TYR A 1 108 ? 18.483 5.861 10.226 1.00 51.94 108 TYR A O 1
ATOM 886 N N . ASP A 1 109 ? 16.539 6.961 10.301 1.00 53.94 109 ASP A N 1
ATOM 887 C CA . ASP A 1 109 ? 16.731 7.737 9.073 1.00 53.94 109 ASP A CA 1
ATOM 888 C C . ASP A 1 109 ? 17.967 8.639 9.185 1.00 53.94 109 ASP A C 1
ATOM 890 O O . ASP A 1 109 ? 18.795 8.647 8.282 1.00 53.94 109 ASP A O 1
ATOM 894 N N . LYS A 1 110 ? 18.152 9.326 10.319 1.00 59.16 110 LYS A N 1
ATOM 895 C CA . LYS A 1 110 ? 19.311 10.197 10.563 1.00 59.16 110 LYS A CA 1
ATOM 896 C C . LYS A 1 110 ? 20.630 9.418 10.675 1.00 59.16 110 LYS A C 1
ATOM 898 O O . LYS A 1 110 ? 21.652 9.865 10.163 1.00 59.16 110 LYS A O 1
ATOM 903 N N . GLU A 1 111 ? 20.618 8.259 11.333 1.00 53.97 111 GLU A N 1
ATOM 904 C CA . GLU A 1 111 ? 21.776 7.357 11.439 1.00 53.97 111 GLU A CA 1
ATOM 905 C C . GLU A 1 111 ? 22.105 6.702 10.084 1.00 53.97 111 GLU A C 1
ATOM 907 O O . GLU A 1 111 ? 23.276 6.547 9.734 1.00 53.97 111 GLU A O 1
ATOM 912 N N . MET A 1 112 ? 21.087 6.397 9.274 1.00 46.41 112 MET A N 1
ATOM 913 C CA . MET A 1 112 ? 21.246 5.871 7.917 1.00 46.41 112 MET A CA 1
ATOM 914 C C . MET A 1 112 ? 21.724 6.941 6.920 1.00 46.41 112 MET A C 1
ATOM 916 O O . MET A 1 112 ? 22.593 6.661 6.096 1.00 46.41 112 MET A O 1
ATOM 920 N N . GLU A 1 113 ? 21.256 8.187 7.013 1.00 51.09 113 GLU A N 1
ATOM 921 C CA . GLU A 1 113 ? 21.661 9.302 6.137 1.00 51.09 113 GLU A CA 1
ATOM 922 C C . GLU A 1 113 ? 23.160 9.632 6.199 1.00 51.09 113 GLU A C 1
ATOM 924 O O . GLU A 1 113 ? 23.735 10.049 5.184 1.00 51.09 113 GLU A O 1
ATOM 929 N N . SER A 1 114 ? 23.791 9.423 7.361 1.00 54.75 114 SER A N 1
ATOM 930 C CA . SER A 1 114 ? 25.234 9.609 7.567 1.00 54.75 114 SER A CA 1
ATOM 931 C C . SER A 1 114 ? 26.092 8.478 6.992 1.00 54.75 114 SER A C 1
ATOM 933 O O . SER A 1 114 ? 27.281 8.686 6.770 1.00 54.75 114 SER A O 1
ATOM 935 N N . SER A 1 115 ? 25.517 7.299 6.731 1.00 44.69 115 SER A N 1
ATOM 936 C CA . SER A 1 115 ? 26.253 6.115 6.261 1.00 44.69 115 SER A CA 1
ATOM 937 C C . SER A 1 115 ? 25.975 5.760 4.794 1.00 44.69 115 SER A C 1
ATOM 939 O O . SER A 1 115 ? 26.761 5.044 4.172 1.00 44.69 115 SER A O 1
ATOM 941 N N . TRP A 1 116 ? 24.878 6.253 4.210 1.00 55.50 116 TRP A N 1
ATOM 942 C CA . TRP A 1 116 ? 24.481 5.880 2.853 1.00 55.50 116 TRP A CA 1
ATOM 943 C C . TRP A 1 116 ? 25.289 6.634 1.789 1.00 55.50 116 TRP A C 1
ATOM 945 O O . TRP A 1 116 ? 25.224 7.860 1.682 1.00 55.50 116 TRP A O 1
ATOM 955 N N . ASN A 1 117 ? 25.984 5.880 0.933 1.00 65.19 117 ASN A N 1
ATOM 956 C CA . ASN A 1 117 ? 26.492 6.374 -0.350 1.00 65.19 117 ASN A CA 1
ATOM 957 C C . ASN A 1 117 ? 25.334 6.994 -1.156 1.00 65.19 117 ASN A C 1
ATOM 959 O O . ASN A 1 117 ? 24.215 6.481 -1.097 1.00 65.19 117 ASN A O 1
ATOM 963 N N . ALA A 1 118 ? 25.586 8.050 -1.939 1.00 61.06 118 ALA A N 1
ATOM 964 C CA . ALA A 1 118 ? 24.576 8.729 -2.775 1.00 61.06 118 ALA A CA 1
ATOM 965 C C . ALA A 1 118 ? 23.706 7.743 -3.592 1.00 61.06 118 ALA A C 1
ATOM 967 O O . ALA A 1 118 ? 22.482 7.863 -3.637 1.00 61.06 118 ALA A O 1
ATOM 968 N N . LYS A 1 119 ? 24.333 6.659 -4.075 1.00 63.19 119 LYS A N 1
ATOM 969 C CA . LYS A 1 119 ? 23.708 5.462 -4.664 1.00 63.19 119 LYS A CA 1
ATOM 970 C C . LYS A 1 119 ? 22.493 4.940 -3.892 1.00 63.19 119 LYS A C 1
ATOM 972 O O . LYS A 1 119 ? 21.459 4.636 -4.482 1.00 63.19 119 LYS A O 1
ATOM 977 N N . ALA A 1 120 ? 22.630 4.757 -2.586 1.00 71.75 120 ALA A N 1
ATOM 978 C CA . ALA A 1 120 ? 21.594 4.157 -1.771 1.00 71.75 120 ALA A CA 1
ATOM 979 C C . ALA A 1 120 ? 20.468 5.174 -1.506 1.00 71.75 120 ALA A C 1
ATOM 981 O O . ALA A 1 120 ? 19.293 4.815 -1.534 1.00 71.75 120 ALA A O 1
ATOM 982 N N . LYS A 1 121 ? 20.804 6.465 -1.361 1.00 76.62 121 LYS A N 1
ATOM 983 C CA . LYS A 1 121 ? 19.824 7.539 -1.126 1.00 76.62 121 LYS A CA 1
ATOM 984 C C . LYS A 1 121 ? 18.778 7.625 -2.241 1.00 76.62 121 LYS A C 1
ATOM 986 O O . LYS A 1 121 ? 17.598 7.737 -1.929 1.00 76.62 121 LYS A O 1
ATOM 991 N N . LEU A 1 122 ? 19.175 7.455 -3.507 1.00 80.44 122 LEU A N 1
ATOM 992 C CA . LEU A 1 122 ? 18.224 7.436 -4.628 1.00 80.44 122 LEU A CA 1
ATOM 993 C C . LEU A 1 122 ? 17.251 6.244 -4.562 1.00 80.44 122 LEU A C 1
ATOM 995 O O . LEU A 1 122 ? 16.056 6.411 -4.788 1.00 80.44 122 LEU A O 1
ATOM 999 N N . HIS A 1 123 ? 17.735 5.049 -4.209 1.00 80.62 123 HIS A N 1
ATOM 1000 C CA . HIS A 1 123 ? 16.879 3.863 -4.063 1.00 80.62 123 HIS A CA 1
ATOM 1001 C C . HIS A 1 123 ? 15.878 4.031 -2.913 1.00 80.62 123 HIS A C 1
ATOM 1003 O O . HIS A 1 123 ? 14.722 3.625 -3.027 1.00 80.62 123 HIS A O 1
ATOM 1009 N N . TYR A 1 124 ? 16.307 4.654 -1.813 1.00 79.00 124 TYR A N 1
ATOM 1010 C CA . TYR A 1 124 ? 15.435 4.937 -0.676 1.00 79.00 124 TYR A CA 1
ATOM 1011 C C . TYR A 1 124 ? 14.394 6.012 -0.986 1.00 79.00 124 TYR A C 1
ATOM 1013 O O . TYR A 1 124 ? 13.220 5.837 -0.657 1.00 79.00 124 TYR A O 1
ATOM 1021 N N . ALA A 1 125 ? 14.804 7.088 -1.662 1.00 83.75 125 ALA A N 1
ATOM 1022 C CA . ALA A 1 125 ? 13.896 8.118 -2.156 1.00 83.75 125 ALA A CA 1
ATOM 1023 C C . ALA A 1 125 ? 12.830 7.501 -3.073 1.00 83.75 125 ALA A C 1
ATOM 1025 O O . ALA A 1 125 ? 11.636 7.718 -2.865 1.00 83.75 125 ALA A O 1
ATOM 1026 N N . ALA A 1 126 ? 13.244 6.621 -3.993 1.00 84.94 126 ALA A N 1
ATOM 1027 C CA . ALA A 1 126 ? 12.334 5.898 -4.876 1.00 84.94 126 ALA A CA 1
ATOM 1028 C C . ALA A 1 126 ? 11.359 4.976 -4.124 1.00 84.94 126 ALA A C 1
ATOM 1030 O O . ALA A 1 126 ? 10.187 4.881 -4.486 1.00 84.94 126 ALA A O 1
ATOM 1031 N N . LEU A 1 127 ? 11.816 4.327 -3.048 1.00 82.31 127 LEU A N 1
ATOM 1032 C CA . LEU A 1 127 ? 10.976 3.484 -2.195 1.00 82.31 127 LEU A CA 1
ATOM 1033 C C . LEU A 1 127 ? 9.939 4.296 -1.398 1.00 82.31 127 LEU A C 1
ATOM 1035 O O . LEU A 1 127 ? 8.821 3.817 -1.188 1.00 82.31 127 LEU A O 1
ATOM 1039 N N . ARG A 1 128 ? 10.307 5.495 -0.928 1.00 81.12 128 ARG A N 1
ATOM 1040 C CA . ARG A 1 128 ? 9.408 6.393 -0.183 1.00 81.12 128 ARG A CA 1
ATOM 1041 C C . ARG A 1 128 ? 8.492 7.221 -1.083 1.00 81.12 128 ARG A C 1
ATOM 1043 O O . ARG A 1 128 ? 7.473 7.694 -0.592 1.00 81.12 128 ARG A O 1
ATOM 1050 N N . GLY A 1 129 ? 8.824 7.358 -2.366 1.00 82.75 129 GLY A N 1
ATOM 1051 C CA . GLY A 1 129 ? 8.145 8.283 -3.274 1.00 82.75 129 GLY A CA 1
ATOM 1052 C C . GLY A 1 129 ? 8.543 9.739 -3.044 1.00 82.75 129 GLY A C 1
ATOM 1053 O O . GLY A 1 129 ? 7.786 10.637 -3.391 1.00 82.75 129 GLY A O 1
ATOM 1054 N N . ASP A 1 130 ? 9.707 9.989 -2.438 1.00 84.44 130 ASP A N 1
ATOM 1055 C CA . ASP A 1 130 ? 10.200 11.348 -2.217 1.00 84.44 130 ASP A CA 1
ATOM 1056 C C . ASP A 1 130 ? 10.840 11.874 -3.509 1.00 84.44 130 ASP A C 1
ATOM 1058 O O . ASP A 1 130 ? 12.052 11.827 -3.736 1.00 84.44 130 ASP A O 1
ATOM 1062 N N . ALA A 1 131 ? 9.959 12.340 -4.382 1.00 82.31 131 ALA A N 1
ATOM 1063 C CA . ALA A 1 131 ? 10.260 12.877 -5.691 1.00 82.31 131 ALA A CA 1
ATOM 1064 C C . ALA A 1 131 ? 11.235 14.072 -5.622 1.00 82.31 131 ALA A C 1
ATOM 1066 O O . ALA A 1 131 ? 12.060 14.257 -6.514 1.00 82.31 131 ALA A O 1
ATOM 1067 N N . ASP A 1 132 ? 11.161 14.904 -4.584 1.00 83.44 132 ASP A N 1
ATOM 1068 C CA . ASP A 1 132 ? 11.954 16.136 -4.476 1.00 83.44 132 ASP A CA 1
ATOM 1069 C C . ASP A 1 132 ? 13.371 15.880 -3.966 1.00 83.44 132 ASP A C 1
ATOM 1071 O O . ASP A 1 132 ? 14.320 16.572 -4.342 1.00 83.44 132 ASP A O 1
ATOM 1075 N N . THR A 1 133 ? 13.554 14.895 -3.084 1.00 81.50 133 THR A N 1
ATOM 1076 C CA . THR A 1 133 ? 14.904 14.419 -2.751 1.00 81.50 133 THR A CA 1
ATOM 1077 C C . THR A 1 133 ? 15.565 13.767 -3.955 1.00 81.50 133 THR A C 1
ATOM 1079 O O . THR A 1 133 ? 16.737 14.036 -4.200 1.00 81.50 133 THR A O 1
ATOM 1082 N N . ALA A 1 134 ? 14.827 12.977 -4.738 1.00 80.88 134 ALA A N 1
ATOM 1083 C CA . ALA A 1 134 ? 15.357 12.361 -5.945 1.00 80.88 134 ALA A CA 1
ATOM 1084 C C . ALA A 1 134 ? 15.793 13.392 -6.989 1.00 80.88 134 ALA A C 1
ATOM 1086 O O . ALA A 1 134 ? 16.916 13.301 -7.475 1.00 80.88 134 ALA A O 1
ATOM 1087 N N . ASP A 1 135 ? 14.972 14.409 -7.266 1.00 82.00 135 ASP A N 1
ATOM 1088 C CA . ASP A 1 135 ? 15.353 15.501 -8.170 1.00 82.00 135 ASP A CA 1
ATOM 1089 C C . ASP A 1 135 ? 16.596 16.233 -7.690 1.00 82.00 135 ASP A C 1
ATOM 1091 O O . ASP A 1 135 ? 17.498 16.496 -8.476 1.00 82.00 135 ASP A O 1
ATOM 1095 N N . ARG A 1 136 ? 16.688 16.535 -6.390 1.00 80.12 136 ARG A N 1
ATOM 1096 C CA . ARG A 1 136 ? 17.880 17.181 -5.829 1.00 80.12 136 ARG A CA 1
ATOM 1097 C C . ARG A 1 136 ? 19.125 16.310 -5.976 1.00 80.12 136 ARG A C 1
ATOM 1099 O O . ARG A 1 136 ? 20.180 16.842 -6.300 1.00 80.12 136 ARG A O 1
ATOM 1106 N N . LEU A 1 137 ? 19.011 14.999 -5.757 1.00 77.50 137 LEU A N 1
ATOM 1107 C CA . LEU A 1 137 ? 20.118 14.054 -5.928 1.00 77.50 137 LEU A CA 1
ATOM 1108 C C . LEU A 1 137 ? 20.549 13.943 -7.396 1.00 77.50 137 LEU A C 1
ATOM 1110 O O . LEU A 1 137 ? 21.740 13.898 -7.673 1.00 77.50 137 LEU A O 1
ATOM 1114 N N . LEU A 1 138 ? 19.595 13.942 -8.329 1.00 75.56 138 LEU A N 1
ATOM 1115 C CA . LEU A 1 138 ? 19.863 13.852 -9.766 1.00 75.56 138 LEU A CA 1
ATOM 1116 C C . LEU A 1 138 ? 20.383 15.184 -10.345 1.00 75.56 138 LEU A C 1
ATOM 1118 O O . LEU A 1 138 ? 21.237 15.176 -11.228 1.00 75.56 138 LEU A O 1
ATOM 1122 N N . ALA A 1 139 ? 19.925 16.326 -9.822 1.00 74.56 139 ALA A N 1
ATOM 1123 C CA . ALA A 1 139 ? 20.345 17.667 -10.241 1.00 74.56 139 ALA A CA 1
ATOM 1124 C C . ALA A 1 139 ? 21.724 18.079 -9.696 1.00 74.56 139 ALA A C 1
ATOM 1126 O O . ALA A 1 139 ? 22.414 18.881 -10.318 1.00 74.56 139 ALA A O 1
ATOM 1127 N N . GLN A 1 140 ? 22.158 17.536 -8.552 1.00 64.25 140 GLN A N 1
ATOM 1128 C CA . GLN A 1 140 ? 23.493 17.804 -7.990 1.00 64.25 140 GLN A CA 1
ATOM 1129 C C . GLN A 1 140 ? 24.643 17.302 -8.884 1.00 64.25 140 GLN A C 1
ATOM 1131 O O . GLN A 1 140 ? 25.771 17.764 -8.733 1.00 64.25 140 GLN A O 1
ATOM 1136 N N . ASP A 1 141 ? 24.359 16.413 -9.841 1.00 55.59 141 ASP A N 1
ATOM 1137 C CA . ASP A 1 141 ? 25.354 15.726 -10.669 1.00 55.59 141 ASP A CA 1
ATOM 1138 C C . ASP A 1 141 ? 25.443 16.252 -12.125 1.00 55.59 141 ASP A C 1
ATOM 1140 O O . ASP A 1 141 ? 26.151 15.667 -12.950 1.00 55.59 141 ASP A O 1
ATO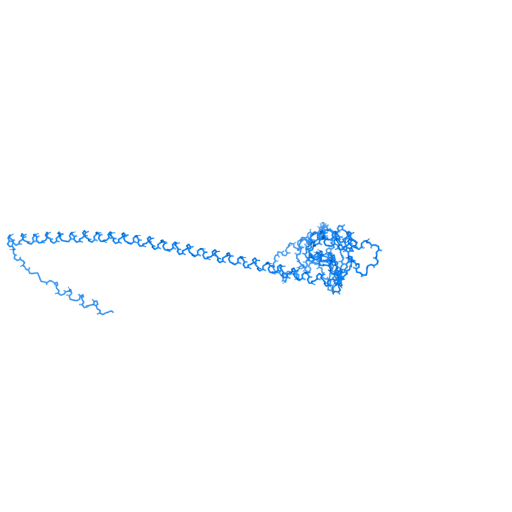M 1144 N N . THR A 1 142 ? 24.768 17.363 -12.467 1.00 52.16 142 THR A N 1
ATOM 1145 C CA . THR A 1 142 ? 24.809 17.968 -13.821 1.00 52.16 142 THR A CA 1
ATOM 1146 C C . THR A 1 142 ? 25.972 18.945 -14.050 1.00 52.16 142 THR A C 1
ATOM 1148 O O . THR A 1 142 ? 26.101 19.483 -15.147 1.00 52.16 142 THR A O 1
ATOM 1151 N N . ALA A 1 143 ? 26.831 19.189 -13.053 1.00 45.28 143 ALA A N 1
ATOM 1152 C CA . ALA A 1 143 ? 27.958 20.119 -13.161 1.00 45.28 143 ALA A CA 1
ATOM 1153 C C . ALA A 1 143 ? 29.295 19.378 -13.362 1.00 45.28 143 ALA A C 1
ATOM 1155 O O . ALA A 1 143 ? 29.860 18.873 -12.396 1.00 45.28 143 ALA A O 1
ATOM 1156 N N . GLU A 1 144 ? 29.746 19.306 -14.623 1.00 49.12 144 GLU A N 1
ATOM 1157 C CA . GLU A 1 144 ? 31.115 19.228 -15.207 1.00 49.12 144 GLU A CA 1
ATOM 1158 C C . GLU A 1 144 ? 32.340 18.746 -14.385 1.00 49.12 144 GLU A C 1
ATOM 1160 O O . GLU A 1 144 ? 33.483 18.998 -14.761 1.00 49.12 144 GLU A O 1
ATOM 1165 N N . SER A 1 145 ? 32.173 17.986 -13.308 1.00 47.16 145 SER A N 1
ATOM 1166 C CA . SER A 1 145 ? 33.269 17.396 -12.542 1.00 47.16 145 SER A CA 1
ATOM 1167 C C . SER A 1 145 ? 33.108 15.882 -12.487 1.00 47.16 145 SER A C 1
ATOM 1169 O O . SER A 1 145 ? 32.010 15.351 -12.318 1.00 47.16 145 SER A O 1
ATOM 1171 N N . PHE A 1 146 ? 34.216 15.165 -12.676 1.00 45.38 146 PHE A N 1
ATOM 1172 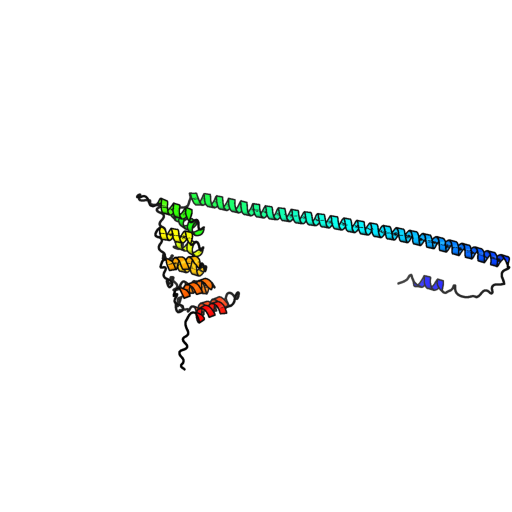C CA . PHE A 1 146 ? 34.275 13.717 -12.507 1.00 45.38 146 PHE A CA 1
ATOM 1173 C C . PHE A 1 146 ? 33.995 13.387 -11.034 1.00 45.38 146 PHE A C 1
ATOM 1175 O O . PHE A 1 146 ? 34.899 13.394 -10.200 1.00 45.38 146 PHE A O 1
ATOM 1182 N N . ASN A 1 147 ? 32.724 13.157 -10.704 1.00 52.03 147 ASN A N 1
ATOM 1183 C CA . ASN A 1 147 ? 32.295 12.769 -9.370 1.00 52.03 147 ASN A CA 1
ATOM 1184 C C . ASN A 1 147 ? 32.297 11.231 -9.268 1.00 52.03 147 ASN A C 1
ATOM 1186 O O . ASN A 1 147 ? 31.442 10.586 -9.880 1.00 52.03 147 ASN A O 1
ATOM 1190 N N . PRO A 1 148 ? 33.204 10.606 -8.492 1.00 47.50 148 PRO A N 1
ATOM 1191 C CA . PRO A 1 148 ? 33.213 9.152 -8.297 1.00 47.50 148 PRO A CA 1
ATOM 1192 C C . PRO A 1 148 ? 31.963 8.627 -7.563 1.00 47.50 148 PRO A C 1
ATOM 1194 O O . PRO A 1 148 ? 31.754 7.417 -7.506 1.00 47.50 148 PRO A O 1
ATOM 1197 N N . ASN A 1 149 ? 31.122 9.524 -7.030 1.00 52.62 149 ASN A N 1
ATOM 1198 C CA . ASN A 1 149 ? 29.839 9.224 -6.392 1.00 52.62 149 ASN A CA 1
ATOM 1199 C C . ASN A 1 149 ? 28.617 9.614 -7.240 1.00 52.62 149 ASN A C 1
ATOM 1201 O O . ASN A 1 149 ? 27.527 9.728 -6.678 1.00 52.62 149 ASN A O 1
ATOM 1205 N N . LYS A 1 150 ? 28.780 9.819 -8.555 1.00 61.31 150 LYS A N 1
ATOM 1206 C CA . LYS A 1 150 ? 27.686 10.185 -9.463 1.00 61.31 150 LYS A CA 1
ATOM 1207 C C . LYS A 1 150 ? 26.468 9.274 -9.271 1.00 61.31 150 LYS A C 1
ATOM 1209 O O . LYS A 1 150 ? 26.570 8.043 -9.287 1.00 61.31 150 LYS A O 1
ATOM 1214 N N . THR A 1 151 ? 25.310 9.890 -9.083 1.00 66.00 151 THR A N 1
ATOM 1215 C CA . THR A 1 151 ? 24.038 9.207 -8.881 1.00 66.00 151 THR A CA 1
ATOM 1216 C C . THR A 1 151 ? 23.491 8.762 -10.231 1.00 66.00 151 THR A C 1
ATOM 1218 O O . THR A 1 151 ? 22.679 9.439 -10.854 1.00 66.00 151 THR A O 1
ATOM 1221 N N . ASP A 1 152 ? 23.940 7.603 -10.707 1.00 72.06 152 ASP A N 1
ATOM 1222 C CA . ASP A 1 152 ? 23.403 7.033 -11.939 1.00 72.06 152 ASP A CA 1
ATOM 1223 C C . ASP A 1 152 ? 21.967 6.511 -11.700 1.00 72.06 152 ASP A C 1
ATOM 1225 O O . ASP A 1 152 ? 21.769 5.611 -10.876 1.00 72.06 152 ASP A O 1
ATOM 1229 N N . PRO A 1 153 ? 20.944 6.994 -12.434 1.00 74.94 153 PRO A N 1
ATOM 1230 C CA . PRO A 1 153 ? 19.557 6.545 -12.256 1.00 74.94 153 PRO A CA 1
ATOM 1231 C C . PRO A 1 153 ? 19.343 5.079 -12.673 1.00 74.94 153 PRO A C 1
ATOM 1233 O O . PRO A 1 153 ? 18.366 4.443 -12.283 1.00 74.94 153 PRO A O 1
ATOM 1236 N N . ASN A 1 154 ? 20.291 4.528 -13.437 1.00 80.38 154 ASN A N 1
ATOM 1237 C CA . ASN A 1 154 ? 20.323 3.142 -13.911 1.00 80.38 154 ASN A CA 1
ATOM 1238 C C . ASN A 1 154 ? 21.077 2.191 -12.985 1.00 80.38 154 ASN A C 1
ATOM 1240 O O . ASN A 1 154 ? 21.296 1.025 -13.315 1.00 80.38 154 ASN A O 1
ATOM 1244 N N . LEU A 1 155 ? 21.551 2.701 -11.856 1.00 76.88 155 LEU A N 1
ATOM 1245 C CA . LEU A 1 155 ? 22.394 1.937 -10.972 1.00 76.88 155 LEU A CA 1
ATOM 1246 C C . LEU A 1 155 ? 21.570 0.877 -10.254 1.00 76.88 155 LEU A C 1
ATOM 1248 O O . LEU A 1 155 ? 20.569 1.175 -9.614 1.00 76.88 155 LEU A O 1
ATOM 1252 N N . GLN A 1 156 ? 22.038 -0.359 -10.334 1.00 80.12 156 GLN A N 1
ATOM 1253 C CA . GLN A 1 156 ? 21.390 -1.496 -9.702 1.00 80.12 156 GLN A CA 1
ATOM 1254 C C . GLN A 1 156 ? 21.875 -1.683 -8.260 1.00 80.12 156 GLN A C 1
ATOM 1256 O O . GLN A 1 156 ? 23.063 -1.482 -7.939 1.00 80.12 156 GLN A O 1
ATOM 1261 N N . TRP A 1 157 ? 20.959 -2.074 -7.377 1.00 77.94 157 TRP A N 1
ATOM 1262 C CA . TRP A 1 157 ? 21.258 -2.458 -6.005 1.00 77.94 157 TRP A CA 1
ATOM 1263 C C . TRP A 1 157 ? 22.139 -3.711 -5.985 1.00 77.94 157 TRP A C 1
ATOM 1265 O O . TRP A 1 157 ? 21.927 -4.651 -6.747 1.00 77.94 157 TRP A O 1
ATOM 1275 N N . ARG A 1 158 ? 23.173 -3.739 -5.128 1.00 62.25 158 ARG A N 1
ATOM 1276 C CA . ARG A 1 158 ? 24.183 -4.817 -5.176 1.00 62.25 158 ARG A CA 1
ATOM 1277 C C . ARG A 1 158 ? 23.632 -6.198 -4.805 1.00 62.25 158 ARG A C 1
ATOM 1279 O O . ARG A 1 158 ? 24.243 -7.180 -5.208 1.00 62.25 158 ARG A O 1
ATOM 1286 N N . GLY A 1 159 ? 22.539 -6.268 -4.042 1.00 68.12 159 GLY A N 1
ATOM 1287 C CA . GLY A 1 159 ? 21.982 -7.534 -3.555 1.00 68.12 159 GLY A CA 1
ATOM 1288 C C . GLY A 1 159 ? 21.214 -8.325 -4.616 1.00 68.12 159 GLY A C 1
ATOM 1289 O O . GLY A 1 159 ? 21.456 -9.511 -4.790 1.00 68.12 159 GLY A O 1
ATOM 1290 N N . ASP A 1 160 ? 20.312 -7.665 -5.333 1.00 72.31 160 ASP A N 1
ATOM 1291 C CA . ASP A 1 160 ? 19.298 -8.275 -6.206 1.00 72.31 160 ASP A CA 1
ATOM 1292 C C . ASP A 1 160 ? 19.277 -7.677 -7.623 1.00 72.31 160 ASP A C 1
ATOM 1294 O O . ASP A 1 160 ? 18.549 -8.146 -8.497 1.00 72.31 160 ASP A O 1
ATOM 1298 N N . GLY A 1 161 ? 20.100 -6.661 -7.884 1.00 76.94 161 GLY A N 1
ATOM 1299 C CA . GLY A 1 161 ? 20.141 -5.984 -9.174 1.00 76.94 161 GLY A CA 1
ATOM 1300 C C . GLY A 1 161 ? 18.996 -4.990 -9.366 1.00 76.94 161 GLY A C 1
ATOM 1301 O O . GLY A 1 161 ? 18.815 -4.469 -10.464 1.00 76.94 161 GLY A O 1
ATOM 1302 N N . THR A 1 162 ? 18.215 -4.718 -8.321 1.00 80.94 162 THR A N 1
ATOM 1303 C CA . THR A 1 162 ? 17.019 -3.880 -8.412 1.00 80.94 162 THR A CA 1
ATOM 1304 C C . THR A 1 162 ? 17.410 -2.415 -8.575 1.00 80.94 162 THR A C 1
ATOM 1306 O O . THR A 1 162 ? 18.180 -1.886 -7.776 1.00 80.94 162 THR A O 1
ATOM 1309 N N . GLY A 1 163 ? 16.904 -1.748 -9.611 1.00 85.44 163 GLY A N 1
ATOM 1310 C CA . GLY A 1 163 ? 17.117 -0.316 -9.821 1.00 85.44 163 GLY A CA 1
ATOM 1311 C C . GLY A 1 163 ? 16.125 0.544 -9.034 1.00 85.44 163 GLY A C 1
ATOM 1312 O O . GLY A 1 163 ? 15.083 0.071 -8.573 1.00 85.44 163 GLY A O 1
ATOM 1313 N N . ALA A 1 164 ? 16.400 1.847 -8.935 1.00 85.56 164 ALA A N 1
ATOM 1314 C CA . ALA A 1 164 ? 15.462 2.812 -8.349 1.00 85.56 164 ALA A CA 1
ATOM 1315 C C . ALA A 1 164 ? 14.084 2.775 -9.047 1.00 85.56 164 ALA A C 1
ATOM 1317 O O . ALA A 1 164 ? 13.043 2.865 -8.394 1.00 85.56 164 ALA A O 1
ATOM 1318 N N . MET A 1 165 ? 14.082 2.546 -10.365 1.00 88.00 165 MET A N 1
ATOM 1319 C CA . MET A 1 165 ? 12.881 2.416 -11.191 1.00 88.00 165 MET A CA 1
ATOM 1320 C C . MET A 1 165 ? 11.961 1.274 -10.736 1.00 88.00 165 MET A C 1
ATOM 1322 O O . MET A 1 165 ? 10.749 1.463 -10.641 1.00 88.00 165 MET A O 1
ATOM 1326 N N . HIS A 1 166 ? 12.520 0.108 -10.396 1.00 87.69 166 HIS A N 1
ATOM 1327 C CA . HIS A 1 166 ? 11.752 -1.031 -9.885 1.00 87.69 166 HIS A CA 1
ATOM 1328 C C . HIS A 1 166 ? 11.097 -0.721 -8.543 1.00 87.69 166 HIS A C 1
ATOM 1330 O O . HIS A 1 166 ? 9.931 -1.051 -8.348 1.00 87.69 166 HIS A O 1
ATOM 1336 N N . MET A 1 167 ? 11.819 -0.072 -7.625 1.00 86.75 167 MET A N 1
ATOM 1337 C CA . MET A 1 167 ? 11.285 0.273 -6.301 1.00 86.75 167 MET A CA 1
ATOM 1338 C C . MET A 1 167 ? 10.100 1.237 -6.418 1.00 86.75 167 MET A C 1
ATOM 1340 O O . MET A 1 167 ? 9.065 1.022 -5.781 1.00 86.75 167 MET A O 1
ATOM 1344 N N . ALA A 1 168 ? 10.224 2.247 -7.284 1.00 89.12 168 ALA A N 1
ATOM 1345 C CA . ALA A 1 168 ? 9.140 3.178 -7.581 1.00 89.12 168 ALA A CA 1
ATOM 1346 C C . ALA A 1 168 ? 7.938 2.462 -8.231 1.00 89.12 168 ALA A C 1
ATOM 1348 O O . ALA A 1 168 ? 6.796 2.670 -7.817 1.00 89.12 168 ALA A O 1
ATOM 1349 N N . ALA A 1 169 ? 8.194 1.553 -9.180 1.00 88.69 169 ALA A N 1
ATOM 1350 C CA . ALA A 1 169 ? 7.171 0.777 -9.884 1.00 88.69 169 ALA A CA 1
ATOM 1351 C C . ALA A 1 169 ? 6.397 -0.188 -8.964 1.00 88.69 169 ALA A C 1
ATOM 1353 O O . ALA A 1 169 ? 5.177 -0.296 -9.056 1.00 88.69 169 ALA A O 1
ATOM 1354 N N . VAL A 1 170 ? 7.077 -0.848 -8.019 1.00 87.75 170 VAL A N 1
ATOM 1355 C CA . VAL A 1 170 ? 6.456 -1.718 -6.998 1.00 87.75 170 VAL A CA 1
ATOM 1356 C C . VAL A 1 170 ? 5.505 -0.928 -6.096 1.00 87.75 170 VAL A C 1
ATOM 1358 O O . VAL A 1 170 ? 4.464 -1.441 -5.668 1.00 87.75 170 VAL A O 1
ATOM 1361 N N . LYS A 1 171 ? 5.872 0.315 -5.776 1.00 86.25 171 LYS A N 1
ATOM 1362 C CA . LYS A 1 171 ? 5.119 1.180 -4.864 1.00 86.25 171 LYS A CA 1
ATOM 1363 C C . LYS A 1 171 ? 4.026 2.002 -5.540 1.00 86.25 171 LYS A C 1
ATOM 1365 O O . LYS A 1 171 ? 3.173 2.504 -4.818 1.00 86.25 171 LYS A O 1
ATOM 1370 N N . GLY A 1 172 ? 4.015 2.103 -6.868 1.00 87.69 172 GLY A N 1
ATOM 1371 C CA . GLY A 1 172 ? 3.020 2.904 -7.585 1.00 87.69 172 GLY A CA 1
ATOM 1372 C C . GLY A 1 172 ? 3.372 4.392 -7.689 1.00 87.69 172 GLY A C 1
ATOM 1373 O O . GLY A 1 172 ? 2.481 5.207 -7.895 1.00 87.69 172 GLY A O 1
ATOM 1374 N N . GLN A 1 173 ? 4.639 4.772 -7.492 1.00 88.88 173 GLN A N 1
ATOM 1375 C CA . GLN A 1 173 ? 5.052 6.174 -7.341 1.00 88.88 173 GLN A CA 1
ATOM 1376 C C . GLN A 1 173 ? 5.284 6.857 -8.697 1.00 88.88 173 GLN A C 1
ATOM 1378 O O . GLN A 1 173 ? 6.424 7.072 -9.099 1.00 88.88 173 GLN A O 1
ATOM 1383 N N . THR A 1 174 ? 4.215 7.190 -9.420 1.00 88.69 174 THR A N 1
ATOM 1384 C CA . THR A 1 174 ? 4.279 7.708 -10.802 1.00 88.69 174 THR A CA 1
ATOM 1385 C C . THR A 1 174 ? 5.100 8.992 -10.953 1.00 88.69 174 THR A C 1
ATOM 1387 O O . THR A 1 174 ? 5.906 9.085 -11.871 1.00 88.69 174 THR A O 1
ATOM 1390 N N . GLU A 1 175 ? 4.988 9.944 -10.025 1.00 88.19 175 GLU A N 1
ATOM 1391 C CA . GLU A 1 175 ? 5.756 11.204 -10.068 1.00 88.19 175 GLU A CA 1
ATOM 1392 C C . GLU A 1 175 ? 7.268 10.966 -9.959 1.00 88.19 175 GLU A C 1
ATOM 1394 O O . GLU A 1 175 ? 8.071 11.532 -10.701 1.00 88.19 175 GLU A O 1
ATOM 1399 N N . MET A 1 176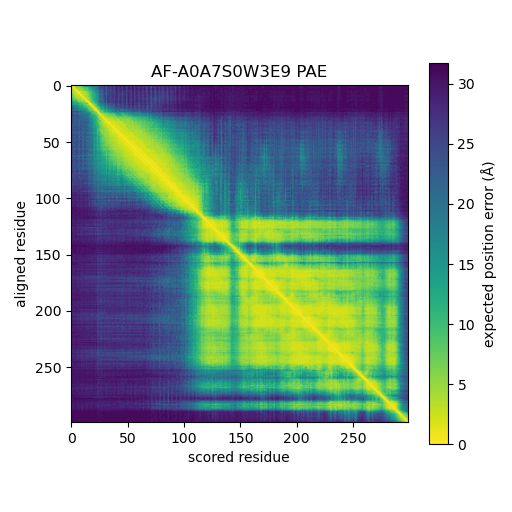 ? 7.665 10.068 -9.057 1.00 87.06 176 MET A N 1
ATOM 1400 C CA . MET A 1 176 ? 9.053 9.640 -8.919 1.00 87.06 176 MET A CA 1
ATOM 1401 C C . MET A 1 176 ? 9.543 8.935 -10.190 1.00 87.06 176 MET A C 1
ATOM 1403 O O . MET A 1 176 ? 10.686 9.115 -10.610 1.00 87.06 176 MET A O 1
ATOM 1407 N N . MET A 1 177 ? 8.681 8.123 -10.806 1.00 88.12 177 MET A N 1
ATOM 1408 C CA . MET A 1 177 ? 9.001 7.428 -12.049 1.00 88.12 177 MET A CA 1
ATOM 1409 C C . MET A 1 177 ? 9.247 8.410 -13.196 1.00 88.12 177 MET A C 1
ATOM 1411 O O . MET A 1 177 ? 10.212 8.247 -13.939 1.00 88.12 177 MET A O 1
ATOM 1415 N N . ASP A 1 178 ? 8.431 9.456 -13.301 1.00 89.25 178 ASP A N 1
ATOM 1416 C CA . ASP A 1 178 ? 8.605 10.505 -14.303 1.00 89.25 178 ASP A CA 1
ATOM 1417 C C . ASP A 1 178 ? 9.935 11.238 -14.160 1.00 89.25 178 ASP A C 1
ATOM 1419 O O . ASP A 1 178 ? 10.644 11.408 -15.154 1.00 89.25 178 ASP A O 1
ATOM 1423 N N . LYS A 1 179 ? 10.308 11.596 -12.930 1.00 86.56 179 LYS A N 1
ATOM 1424 C CA . LYS A 1 179 ? 11.585 12.254 -12.625 1.00 86.56 179 LYS A CA 1
ATOM 1425 C C . LYS A 1 179 ? 12.789 11.374 -12.961 1.00 86.56 179 LYS A C 1
ATOM 1427 O O . LYS A 1 179 ? 13.722 11.826 -13.622 1.00 86.56 179 LYS A O 1
ATOM 1432 N N . LEU A 1 180 ? 12.745 10.089 -12.593 1.00 85.50 180 LEU A N 1
ATOM 1433 C CA . LEU A 1 180 ? 13.794 9.123 -12.944 1.00 85.50 180 LEU A CA 1
ATOM 1434 C C . LEU A 1 180 ? 13.975 9.005 -14.462 1.00 85.50 180 LEU A C 1
ATOM 1436 O O . LEU A 1 180 ? 15.103 9.004 -14.955 1.00 85.50 180 LEU A O 1
ATOM 1440 N N . LEU A 1 181 ? 12.873 8.928 -15.207 1.00 86.31 181 LEU A N 1
ATOM 1441 C CA . LEU A 1 181 ? 12.905 8.836 -16.666 1.00 86.31 181 LEU A CA 1
ATOM 1442 C C . LEU A 1 181 ? 13.396 10.135 -17.314 1.00 86.31 181 LEU A C 1
ATOM 1444 O O . LEU A 1 181 ? 14.182 10.076 -18.257 1.00 86.31 181 LEU A O 1
ATOM 1448 N N . GLY A 1 182 ? 13.011 11.295 -16.773 1.00 83.75 182 GLY A N 1
ATOM 1449 C CA . GLY A 1 182 ? 13.539 12.598 -17.187 1.00 83.75 182 GLY A CA 1
ATOM 1450 C C . GLY A 1 182 ? 15.051 12.731 -16.972 1.00 83.75 182 GLY A C 1
ATOM 1451 O O . GLY A 1 182 ? 15.731 13.368 -17.771 1.00 83.75 182 GLY A O 1
ATOM 1452 N N . ALA A 1 183 ? 15.595 12.061 -15.953 1.00 80.88 183 ALA A N 1
ATOM 1453 C CA . ALA A 1 183 ? 17.030 12.004 -15.678 1.00 80.88 183 ALA A CA 1
ATOM 1454 C C . ALA A 1 183 ? 17.793 10.927 -16.481 1.00 80.88 183 ALA A C 1
ATOM 1456 O O . ALA A 1 183 ? 18.994 10.743 -16.278 1.00 80.88 183 ALA A O 1
ATOM 1457 N N . GLY A 1 184 ? 17.131 10.204 -17.393 1.00 81.19 184 GLY A N 1
ATOM 1458 C CA . GLY A 1 184 ? 17.766 9.187 -18.240 1.00 81.19 184 GLY A CA 1
ATOM 1459 C C . GLY A 1 184 ? 17.778 7.770 -17.653 1.00 81.19 184 GLY A C 1
ATOM 1460 O O . GLY A 1 184 ? 18.638 6.955 -18.014 1.00 81.19 184 GLY A O 1
ATOM 1461 N N . ALA A 1 185 ? 16.845 7.445 -16.751 1.00 83.69 185 ALA A N 1
ATOM 1462 C CA . ALA A 1 185 ? 16.599 6.058 -16.366 1.00 83.69 185 ALA A CA 1
ATOM 1463 C C . ALA A 1 185 ? 16.128 5.223 -17.572 1.00 83.69 185 ALA A C 1
ATOM 1465 O O . ALA A 1 185 ? 15.293 5.644 -18.371 1.00 83.69 185 ALA A O 1
ATOM 1466 N N . LYS A 1 186 ? 16.645 4.003 -17.683 1.00 84.88 186 LYS A N 1
ATOM 1467 C CA . LYS A 1 186 ? 16.250 2.993 -18.657 1.00 84.88 186 LYS A CA 1
ATOM 1468 C C . LYS A 1 186 ? 14.956 2.351 -18.179 1.00 84.88 186 LYS A C 1
ATOM 1470 O O . LYS A 1 186 ? 14.921 1.736 -17.114 1.00 84.88 186 LYS A O 1
ATOM 1475 N N . VAL A 1 187 ? 13.922 2.470 -19.005 1.00 84.81 187 VAL A N 1
ATOM 1476 C CA . VAL A 1 187 ? 12.579 1.931 -18.751 1.00 84.81 187 VAL A CA 1
ATOM 1477 C C . VAL A 1 187 ? 12.616 0.409 -18.557 1.00 84.81 187 VAL A C 1
ATOM 1479 O O . VAL A 1 187 ? 11.993 -0.103 -17.631 1.00 84.81 187 VAL A O 1
ATOM 1482 N N . ASP A 1 188 ? 13.416 -0.296 -19.363 1.00 83.31 188 ASP A N 1
ATOM 1483 C CA . ASP A 1 188 ? 13.513 -1.764 -19.369 1.00 83.31 188 ASP A CA 1
ATOM 1484 C C . ASP A 1 188 ? 14.730 -2.304 -18.604 1.00 83.31 188 ASP A C 1
ATOM 1486 O O . ASP A 1 188 ? 15.234 -3.390 -18.894 1.00 83.31 188 ASP A O 1
ATOM 1490 N N . LEU A 1 189 ? 15.258 -1.550 -17.634 1.00 85.75 189 LEU A N 1
ATOM 1491 C CA . LEU A 1 189 ? 16.372 -2.037 -16.824 1.00 85.75 189 LEU A CA 1
ATOM 1492 C C . LEU A 1 189 ? 15.942 -3.306 -16.075 1.00 85.75 189 LEU A C 1
ATOM 1494 O O . LEU A 1 189 ? 15.119 -3.235 -15.174 1.00 85.75 189 LEU A O 1
ATOM 1498 N N . ALA A 1 190 ? 16.489 -4.463 -16.431 1.00 86.31 190 ALA A N 1
ATOM 1499 C CA . ALA A 1 190 ? 16.137 -5.732 -15.801 1.00 86.31 190 ALA A CA 1
ATOM 1500 C C . ALA A 1 190 ? 17.008 -6.007 -14.567 1.00 86.31 190 ALA A C 1
ATOM 1502 O O . ALA A 1 190 ? 18.211 -5.764 -14.612 1.00 86.31 190 ALA A O 1
ATOM 1503 N N . ASP A 1 191 ? 16.426 -6.521 -13.481 1.00 85.00 191 ASP A N 1
ATOM 1504 C CA . ASP A 1 191 ? 17.176 -6.933 -12.284 1.00 85.00 191 ASP A CA 1
ATOM 1505 C C . ASP A 1 191 ? 17.974 -8.239 -12.510 1.00 85.00 191 ASP A C 1
ATOM 1507 O O . ASP A 1 191 ? 18.016 -8.785 -13.619 1.00 85.00 191 ASP A O 1
ATOM 1511 N N . TYR A 1 192 ? 18.621 -8.786 -11.471 1.00 83.81 192 TYR A N 1
ATOM 1512 C CA . TYR A 1 192 ? 19.369 -10.043 -11.615 1.00 83.81 192 TYR A CA 1
ATOM 1513 C C . TYR A 1 192 ? 18.480 -11.260 -11.892 1.00 83.81 192 TYR A C 1
ATOM 1515 O O . TYR A 1 192 ? 18.997 -12.292 -12.307 1.00 83.81 192 TYR A O 1
ATOM 1523 N N . GLU A 1 193 ? 17.164 -11.173 -11.717 1.00 79.69 193 GLU A N 1
ATOM 1524 C CA . GLU A 1 193 ? 16.208 -12.210 -12.118 1.00 79.69 193 GLU A CA 1
ATOM 1525 C C . GLU A 1 193 ? 15.647 -11.971 -13.530 1.00 79.69 193 GLU A C 1
ATOM 1527 O O . GLU A 1 193 ? 14.840 -12.759 -14.026 1.00 79.69 193 GLU A O 1
ATOM 1532 N N . GLY A 1 194 ? 16.099 -10.918 -14.216 1.00 82.62 194 GLY A N 1
ATOM 1533 C CA . GLY A 1 194 ? 15.572 -10.510 -15.514 1.00 82.62 194 GLY A CA 1
ATOM 1534 C C . GLY A 1 194 ? 14.225 -9.792 -15.418 1.00 82.62 194 GLY A C 1
ATOM 1535 O O . GLY A 1 194 ? 13.565 -9.609 -16.434 1.00 82.62 194 GLY A O 1
ATOM 1536 N N . ARG A 1 195 ? 13.779 -9.395 -14.222 1.00 84.62 195 ARG A N 1
ATOM 1537 C CA . ARG A 1 195 ? 12.505 -8.698 -14.040 1.00 84.62 195 ARG A CA 1
ATOM 1538 C C . ARG A 1 195 ? 12.670 -7.235 -14.414 1.00 84.62 195 ARG A C 1
ATOM 1540 O O . ARG A 1 195 ? 13.514 -6.536 -13.852 1.00 84.62 195 ARG A O 1
ATOM 1547 N N . THR A 1 196 ? 11.846 -6.756 -15.338 1.00 89.50 196 THR A N 1
ATOM 1548 C CA . THR A 1 196 ? 11.763 -5.329 -15.671 1.00 89.50 196 THR A CA 1
ATOM 1549 C C . THR A 1 196 ? 10.884 -4.587 -14.653 1.00 89.50 196 THR A C 1
ATOM 1551 O O . THR A 1 196 ? 10.109 -5.217 -13.918 1.00 89.50 196 THR A O 1
ATOM 1554 N N . PRO A 1 197 ? 10.943 -3.244 -14.592 1.00 88.19 197 PRO A N 1
ATOM 1555 C CA . PRO A 1 197 ? 10.068 -2.455 -13.725 1.00 88.19 197 PRO A CA 1
ATOM 1556 C C . PRO A 1 197 ? 8.583 -2.704 -14.023 1.00 88.19 197 PRO A C 1
ATOM 1558 O O . PRO A 1 197 ? 7.761 -2.682 -13.106 1.00 88.19 197 PRO A O 1
ATOM 1561 N N . LEU A 1 198 ? 8.244 -3.024 -15.279 1.00 90.56 198 LEU A N 1
ATOM 1562 C CA . LEU A 1 198 ? 6.886 -3.372 -15.695 1.00 90.56 198 LEU A CA 1
ATOM 1563 C C . LEU A 1 198 ? 6.400 -4.678 -15.053 1.00 90.56 198 LEU A C 1
ATOM 1565 O O . LEU A 1 198 ? 5.273 -4.729 -14.562 1.00 90.56 198 LEU A O 1
ATOM 1569 N N . LEU A 1 199 ? 7.249 -5.713 -14.985 1.00 89.19 199 LEU A N 1
ATOM 1570 C CA . LEU A 1 199 ? 6.911 -6.957 -14.281 1.00 89.19 199 LEU A CA 1
ATOM 1571 C C . LEU A 1 199 ? 6.657 -6.697 -12.796 1.00 89.19 199 LEU A C 1
ATOM 1573 O O . LEU A 1 199 ? 5.698 -7.226 -12.233 1.00 89.19 199 LEU A O 1
ATOM 1577 N N . ALA A 1 200 ? 7.493 -5.864 -12.177 1.00 88.50 200 ALA A N 1
ATOM 1578 C CA . ALA A 1 200 ? 7.380 -5.533 -10.763 1.00 88.50 200 ALA A CA 1
ATOM 1579 C C . ALA A 1 200 ? 6.091 -4.738 -10.454 1.00 88.50 200 ALA A C 1
ATOM 1581 O O . ALA A 1 200 ? 5.415 -5.005 -9.455 1.00 88.50 200 ALA A O 1
ATOM 1582 N N . ALA A 1 201 ? 5.699 -3.814 -11.340 1.00 90.25 201 ALA A N 1
ATOM 1583 C CA . ALA A 1 201 ? 4.416 -3.111 -11.262 1.00 90.25 201 ALA A CA 1
ATOM 1584 C C . ALA A 1 201 ? 3.222 -4.062 -11.456 1.00 90.25 201 ALA A C 1
ATOM 1586 O O . ALA A 1 201 ? 2.244 -3.986 -10.707 1.00 90.25 201 ALA A O 1
ATOM 1587 N N . ALA A 1 202 ? 3.309 -4.987 -12.419 1.00 88.94 202 ALA A N 1
ATOM 1588 C CA . ALA A 1 202 ? 2.258 -5.958 -12.724 1.00 88.94 202 ALA A CA 1
ATOM 1589 C C . ALA A 1 202 ? 2.020 -6.961 -11.583 1.00 88.94 202 ALA A C 1
ATOM 1591 O O . ALA A 1 202 ? 0.873 -7.238 -11.235 1.00 88.94 202 ALA A O 1
ATOM 1592 N N . GLU A 1 203 ? 3.084 -7.440 -10.935 1.00 87.88 203 GLU A N 1
ATOM 1593 C CA . GLU A 1 203 ? 3.009 -8.292 -9.739 1.00 87.88 203 GLU A CA 1
ATOM 1594 C C . GLU A 1 203 ? 2.229 -7.618 -8.594 1.00 87.88 203 GLU A C 1
ATOM 1596 O O . GLU A 1 203 ? 1.395 -8.237 -7.917 1.00 87.88 203 GLU A O 1
ATOM 1601 N N . ARG A 1 204 ? 2.455 -6.317 -8.392 1.00 87.94 204 ARG A N 1
ATOM 1602 C CA . ARG A 1 204 ? 1.772 -5.533 -7.354 1.00 87.94 204 ARG A CA 1
ATOM 1603 C C . ARG A 1 204 ? 0.409 -4.996 -7.785 1.00 87.94 204 ARG A C 1
ATOM 1605 O O . ARG A 1 204 ? -0.385 -4.648 -6.916 1.00 87.94 204 ARG A O 1
ATOM 1612 N N . GLY A 1 205 ? 0.112 -4.990 -9.083 1.00 87.12 205 GLY A N 1
ATOM 1613 C CA . GLY A 1 205 ? -1.133 -4.470 -9.648 1.00 87.12 205 GLY A CA 1
ATOM 1614 C C . GLY A 1 205 ? -1.190 -2.943 -9.731 1.00 87.12 205 GLY A C 1
ATOM 1615 O O . GLY A 1 205 ? -2.280 -2.374 -9.704 1.00 87.12 205 GLY A O 1
ATOM 1616 N N . GLN A 1 206 ? -0.037 -2.274 -9.807 1.00 91.19 206 GLN A N 1
ATOM 1617 C CA . GLN A 1 206 ? 0.055 -0.812 -9.822 1.00 91.19 206 GLN A CA 1
ATOM 1618 C C . GLN A 1 206 ? -0.297 -0.255 -11.205 1.00 91.19 206 GLN A C 1
ATOM 1620 O O . GLN A 1 206 ? 0.579 -0.014 -12.033 1.00 91.19 206 GLN A O 1
ATOM 1625 N N . CYS A 1 207 ? -1.590 -0.055 -11.465 1.00 89.50 207 CYS A N 1
ATOM 1626 C CA . CYS A 1 207 ? -2.100 0.334 -12.784 1.00 89.50 207 CYS A CA 1
ATOM 1627 C C . CYS A 1 207 ? -1.474 1.640 -13.308 1.00 89.50 207 CYS A C 1
ATOM 1629 O O . CYS A 1 207 ? -1.043 1.673 -14.455 1.00 89.50 207 CYS A O 1
ATOM 1631 N N . GLY A 1 208 ? -1.321 2.665 -12.460 1.00 89.25 208 GLY A N 1
ATOM 1632 C CA . GLY A 1 208 ? -0.690 3.933 -12.858 1.00 89.25 208 GLY A CA 1
ATOM 1633 C C . GLY A 1 208 ? 0.775 3.777 -13.283 1.00 89.25 208 GLY A C 1
ATOM 1634 O O . GLY A 1 208 ? 1.199 4.352 -14.282 1.00 89.25 208 GLY A O 1
ATOM 1635 N N . SER A 1 209 ? 1.544 2.932 -12.588 1.00 90.12 209 SER A N 1
ATOM 1636 C CA . SER A 1 209 ? 2.923 2.616 -12.984 1.00 90.12 209 SER A CA 1
ATOM 1637 C C . SER A 1 209 ? 2.986 1.840 -14.296 1.00 90.12 209 SER A C 1
ATOM 1639 O O . SER A 1 209 ? 3.875 2.095 -15.103 1.00 90.12 209 SER A O 1
ATOM 1641 N N . ILE A 1 210 ? 2.048 0.915 -14.528 1.00 89.88 210 ILE A N 1
ATOM 1642 C CA . ILE A 1 210 ? 1.960 0.161 -15.786 1.00 89.88 210 ILE A CA 1
ATOM 1643 C C . ILE A 1 210 ? 1.666 1.118 -16.947 1.00 89.88 210 ILE A C 1
ATOM 1645 O O . ILE A 1 210 ? 2.365 1.078 -17.954 1.00 89.88 210 ILE A O 1
ATOM 1649 N N . GLU A 1 211 ? 0.687 2.015 -16.809 1.00 90.81 211 GLU A N 1
ATOM 1650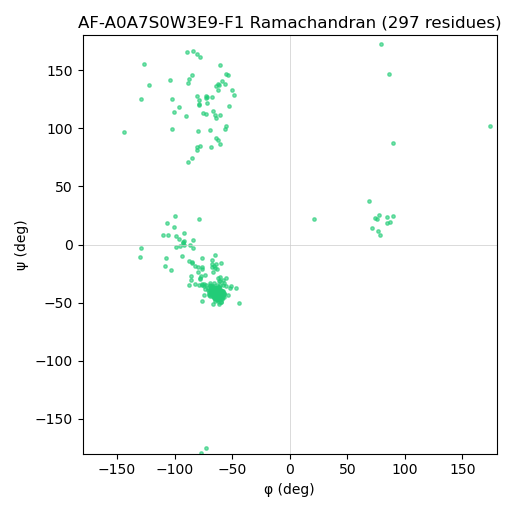 C CA . GLU A 1 211 ? 0.358 2.985 -17.863 1.00 90.81 211 GLU A CA 1
ATOM 1651 C C . GLU A 1 211 ? 1.533 3.887 -18.215 1.00 90.81 211 GLU A C 1
ATOM 1653 O O . GLU A 1 211 ? 1.826 4.058 -19.399 1.00 90.81 211 GLU A O 1
ATOM 1658 N N . LEU A 1 212 ? 2.211 4.424 -17.201 1.00 89.94 212 LEU A N 1
ATOM 1659 C CA . LEU A 1 212 ? 3.346 5.322 -17.375 1.00 89.94 212 LEU A CA 1
ATOM 1660 C C . LEU A 1 212 ? 4.515 4.615 -18.068 1.00 89.94 212 LEU A C 1
ATOM 1662 O O . LEU A 1 212 ? 5.071 5.143 -19.029 1.00 89.94 212 LEU A O 1
ATOM 1666 N N . LEU A 1 213 ? 4.861 3.397 -17.640 1.00 88.44 213 LEU A N 1
ATOM 1667 C CA . LEU A 1 213 ? 5.930 2.616 -18.273 1.00 88.44 213 LEU A CA 1
ATOM 1668 C C . LEU A 1 213 ? 5.603 2.302 -19.738 1.00 88.44 213 LEU A C 1
ATOM 1670 O O . LEU A 1 213 ? 6.455 2.473 -20.607 1.00 88.44 213 LEU A O 1
ATOM 1674 N N . LEU A 1 214 ? 4.358 1.920 -20.034 1.00 88.12 214 LEU A N 1
ATOM 1675 C CA . LEU A 1 214 ? 3.916 1.634 -21.400 1.00 88.12 214 LEU A CA 1
ATOM 1676 C C . LEU A 1 214 ? 3.888 2.885 -22.288 1.00 88.12 214 LEU A C 1
ATOM 1678 O O . LEU A 1 214 ? 4.276 2.819 -23.450 1.00 88.12 214 LEU A O 1
ATOM 1682 N N . GLN A 1 215 ? 3.483 4.042 -21.754 1.00 88.88 215 GLN A N 1
ATOM 1683 C CA . GLN A 1 215 ? 3.567 5.324 -22.471 1.00 88.88 215 GLN A CA 1
ATOM 1684 C C . GLN A 1 215 ? 5.012 5.710 -22.806 1.00 88.88 215 GLN A C 1
ATOM 1686 O O . GLN A 1 215 ? 5.257 6.399 -23.793 1.00 88.88 215 GLN A O 1
ATOM 1691 N N . ARG A 1 216 ? 5.970 5.262 -21.991 1.00 86.69 216 ARG A N 1
ATOM 1692 C CA . ARG A 1 216 ? 7.404 5.526 -22.154 1.00 86.69 216 ARG A CA 1
ATOM 1693 C C . ARG A 1 216 ? 8.127 4.447 -22.964 1.00 86.69 216 ARG A C 1
ATOM 1695 O O . ARG A 1 216 ? 9.348 4.490 -23.060 1.00 86.69 216 ARG A O 1
ATOM 1702 N N . GLY A 1 217 ? 7.375 3.534 -23.585 1.00 85.06 217 GLY A N 1
ATOM 1703 C CA . GLY A 1 217 ? 7.892 2.544 -24.528 1.00 85.06 217 GLY A CA 1
ATOM 1704 C C . GLY A 1 217 ? 8.393 1.245 -23.897 1.00 85.06 217 GLY A C 1
ATOM 1705 O O . GLY A 1 217 ? 9.155 0.545 -24.552 1.00 85.06 217 GLY A O 1
ATOM 1706 N N . ALA A 1 218 ? 7.989 0.921 -22.662 1.00 87.12 218 ALA A N 1
ATOM 1707 C CA . ALA A 1 218 ? 8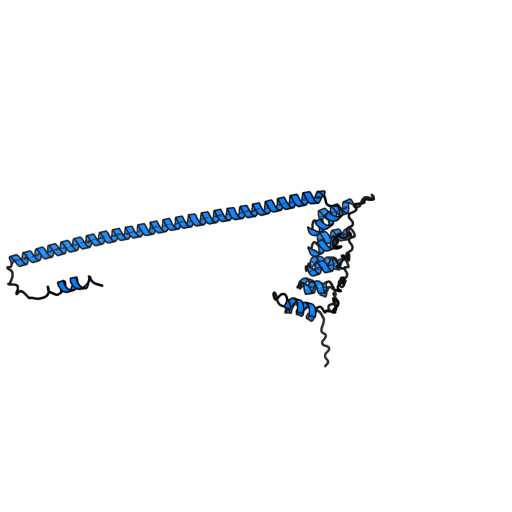.315 -0.368 -22.051 1.00 87.12 218 ALA A CA 1
ATOM 1708 C C . ALA A 1 218 ? 7.779 -1.538 -22.887 1.00 87.12 218 ALA A C 1
ATOM 1710 O O . ALA A 1 218 ? 6.636 -1.499 -23.358 1.00 87.12 218 ALA A O 1
ATOM 1711 N N . ASP A 1 219 ? 8.559 -2.611 -22.997 1.00 85.62 219 ASP A N 1
ATOM 1712 C CA . ASP A 1 219 ? 8.104 -3.826 -23.672 1.00 85.62 219 ASP A CA 1
ATOM 1713 C C . ASP A 1 219 ? 7.060 -4.573 -22.820 1.00 85.62 219 ASP A C 1
ATOM 1715 O O . ASP A 1 219 ? 7.353 -5.133 -21.758 1.00 85.62 219 ASP A O 1
ATOM 1719 N N . VAL A 1 220 ? 5.819 -4.599 -23.320 1.00 86.25 220 VAL A N 1
ATOM 1720 C CA . VAL A 1 220 ? 4.646 -5.233 -22.690 1.00 86.25 220 VAL A CA 1
ATOM 1721 C C . VAL A 1 220 ? 4.846 -6.741 -22.499 1.00 86.25 220 VAL A C 1
ATOM 1723 O O . VAL A 1 220 ? 4.263 -7.336 -21.590 1.00 86.25 220 VAL A O 1
ATOM 1726 N N . ASN A 1 221 ? 5.655 -7.369 -23.355 1.00 83.31 221 ASN A N 1
ATOM 1727 C CA . ASN A 1 221 ? 5.838 -8.816 -23.414 1.00 83.31 221 ASN A CA 1
ATOM 1728 C C . ASN A 1 221 ? 7.219 -9.269 -22.926 1.00 83.31 221 ASN A C 1
ATOM 1730 O O . ASN A 1 221 ? 7.515 -10.461 -23.028 1.00 83.31 221 ASN A O 1
ATOM 1734 N N . ALA A 1 222 ? 8.026 -8.366 -22.358 1.00 84.44 222 ALA A N 1
ATOM 1735 C CA . ALA A 1 222 ? 9.357 -8.685 -21.855 1.00 84.44 222 ALA A CA 1
ATOM 1736 C C . ALA A 1 222 ? 9.311 -9.881 -20.880 1.00 84.44 222 ALA A C 1
ATOM 1738 O O . ALA A 1 222 ? 8.635 -9.803 -19.850 1.00 84.44 222 ALA A O 1
ATOM 1739 N N . PRO A 1 223 ? 9.991 -11.001 -21.173 1.00 84.75 223 PRO A N 1
ATOM 1740 C CA . PRO A 1 223 ? 10.033 -12.138 -20.265 1.00 84.75 223 PRO A CA 1
ATOM 1741 C C . PRO A 1 223 ? 11.131 -11.968 -19.205 1.00 84.75 223 PRO A C 1
ATOM 1743 O O . PRO A 1 223 ? 12.215 -11.463 -19.495 1.00 84.75 223 PRO A O 1
ATOM 1746 N N . ASP A 1 224 ? 10.888 -12.456 -17.986 1.00 85.44 224 ASP A N 1
ATOM 1747 C CA . ASP A 1 224 ? 11.961 -12.662 -17.004 1.00 85.44 224 ASP A CA 1
ATOM 1748 C C . ASP A 1 224 ? 12.795 -13.921 -17.308 1.00 85.44 224 ASP A C 1
ATOM 1750 O O . ASP A 1 224 ? 12.515 -14.675 -18.243 1.00 85.44 224 ASP A O 1
ATOM 1754 N N . ARG A 1 225 ? 13.806 -14.220 -16.477 1.00 83.38 225 ARG A N 1
ATOM 1755 C CA . ARG A 1 225 ? 14.629 -15.439 -16.632 1.00 83.38 225 ARG A CA 1
ATOM 1756 C C . ARG A 1 225 ? 13.840 -16.749 -16.544 1.00 83.38 225 ARG A C 1
ATOM 1758 O O . ARG A 1 225 ? 14.363 -17.795 -16.916 1.00 83.38 225 ARG A O 1
ATOM 1765 N N . ARG A 1 226 ? 12.610 -16.720 -16.031 1.00 79.94 226 ARG A N 1
ATOM 1766 C CA . ARG A 1 226 ? 11.707 -17.875 -15.949 1.00 79.94 226 ARG A CA 1
ATOM 1767 C C . ARG A 1 226 ? 10.686 -17.881 -17.090 1.00 79.94 226 ARG A C 1
ATOM 1769 O O . ARG A 1 226 ? 9.770 -18.699 -17.062 1.00 79.94 226 ARG A O 1
ATOM 1776 N N . GLY A 1 227 ? 10.809 -16.986 -18.069 1.00 81.75 227 GLY A N 1
ATOM 1777 C CA . GLY A 1 227 ? 9.864 -16.844 -19.174 1.00 81.75 227 GLY A CA 1
ATOM 1778 C C . GLY A 1 227 ? 8.520 -16.238 -18.761 1.00 81.75 227 GLY A C 1
ATOM 1779 O O . GLY A 1 227 ? 7.551 -16.348 -19.504 1.00 81.75 227 GLY A O 1
ATOM 1780 N N . ARG A 1 228 ? 8.408 -15.640 -17.569 1.00 83.12 228 ARG A N 1
ATOM 1781 C CA . ARG A 1 228 ? 7.173 -14.981 -17.122 1.00 83.12 228 ARG A CA 1
ATOM 1782 C C . ARG A 1 228 ? 7.099 -13.594 -17.738 1.00 83.12 228 ARG A C 1
ATOM 1784 O O . ARG A 1 228 ? 8.018 -12.800 -17.584 1.00 83.12 228 ARG A O 1
ATOM 1791 N N . THR A 1 229 ? 5.980 -13.298 -18.384 1.00 87.38 229 THR A N 1
ATOM 1792 C CA . THR A 1 229 ? 5.655 -11.948 -18.876 1.00 87.38 229 THR A CA 1
ATOM 1793 C C . THR A 1 229 ? 4.906 -11.148 -17.796 1.00 87.38 229 THR A C 1
ATOM 1795 O O . THR A 1 229 ? 4.389 -11.750 -16.844 1.00 87.38 229 THR A O 1
ATOM 1798 N N . PRO A 1 230 ? 4.769 -9.812 -17.920 1.00 86.56 230 PRO A N 1
ATOM 1799 C CA . PRO A 1 230 ? 3.986 -9.001 -16.982 1.00 86.56 230 PRO A CA 1
ATOM 1800 C C . PRO A 1 230 ? 2.566 -9.535 -16.766 1.00 86.56 230 PRO A C 1
ATOM 1802 O O . PRO A 1 230 ? 2.072 -9.555 -15.637 1.00 86.56 230 PRO A O 1
ATOM 1805 N N . LEU A 1 231 ? 1.935 -10.043 -17.831 1.00 86.12 231 LEU A N 1
ATOM 1806 C CA . LEU A 1 231 ? 0.596 -10.625 -17.777 1.00 86.12 231 LEU A CA 1
ATOM 1807 C C . LEU A 1 231 ? 0.548 -11.874 -16.881 1.00 86.12 231 LEU A C 1
ATOM 1809 O O . LEU A 1 231 ? -0.361 -12.001 -16.062 1.00 86.12 231 LEU A O 1
ATOM 1813 N N . HIS A 1 232 ? 1.558 -12.749 -16.957 1.00 84.12 232 HIS A N 1
ATOM 1814 C CA . HIS A 1 232 ? 1.669 -13.910 -16.066 1.00 84.12 232 HIS A CA 1
ATOM 1815 C C . HIS A 1 232 ? 1.772 -13.478 -14.600 1.00 84.12 232 HIS A C 1
ATOM 1817 O O . HIS A 1 232 ? 1.080 -14.025 -13.742 1.00 84.12 232 HIS A O 1
ATOM 1823 N N . CYS A 1 233 ? 2.604 -12.475 -14.306 1.00 84.62 233 CYS A N 1
ATOM 1824 C CA . CYS A 1 233 ? 2.770 -11.952 -12.950 1.00 84.62 233 CYS A CA 1
ATOM 1825 C C . CYS A 1 233 ? 1.471 -11.344 -12.401 1.00 84.62 233 CYS A C 1
ATOM 1827 O O . CYS A 1 233 ? 1.148 -11.562 -11.232 1.00 84.62 233 CYS A O 1
ATOM 1829 N N . ALA A 1 234 ? 0.706 -10.627 -13.226 1.00 85.88 234 ALA A N 1
ATOM 1830 C CA . ALA A 1 234 ? -0.585 -10.070 -12.829 1.00 85.88 234 ALA A CA 1
ATOM 1831 C C . ALA A 1 234 ? -1.625 -11.171 -12.539 1.00 85.88 234 ALA A C 1
ATOM 1833 O O . ALA A 1 234 ? -2.331 -11.090 -11.532 1.00 85.88 234 ALA A O 1
ATOM 1834 N N . VAL A 1 235 ? -1.677 -12.225 -13.363 1.00 83.69 235 VAL A N 1
ATOM 1835 C CA . VAL A 1 235 ? -2.593 -13.370 -13.190 1.00 83.69 235 VAL A CA 1
ATOM 1836 C C . VAL A 1 235 ? -2.253 -14.182 -11.942 1.00 83.69 235 VAL A C 1
ATOM 1838 O O . VAL A 1 235 ? -3.109 -14.366 -11.079 1.00 83.69 235 VAL A O 1
ATOM 1841 N N . VAL A 1 236 ? -0.988 -14.580 -11.769 1.00 82.06 236 VAL A N 1
ATOM 1842 C CA . VAL A 1 236 ? -0.536 -15.341 -10.586 1.00 82.06 236 VAL A CA 1
ATOM 1843 C C . VAL A 1 236 ? -0.843 -14.592 -9.286 1.00 82.06 236 VAL A C 1
ATOM 1845 O O . VAL A 1 236 ? -1.178 -15.215 -8.279 1.00 82.06 236 VAL A O 1
ATOM 1848 N N . ASN A 1 237 ? -0.789 -13.257 -9.308 1.00 81.88 237 ASN A N 1
ATOM 1849 C CA . ASN A 1 237 ? -1.074 -12.411 -8.150 1.00 81.88 237 ASN A CA 1
ATOM 1850 C C . ASN A 1 237 ? -2.533 -11.938 -8.037 1.00 81.88 237 ASN A C 1
ATOM 1852 O O . ASN A 1 237 ? -2.857 -11.246 -7.071 1.00 81.88 237 ASN A O 1
ATOM 1856 N N . GLY A 1 238 ? -3.429 -12.337 -8.947 1.00 80.50 238 GLY A N 1
ATOM 1857 C CA . GLY A 1 238 ? -4.856 -12.014 -8.847 1.00 80.50 238 GLY A CA 1
ATOM 1858 C C . GLY A 1 238 ? -5.191 -10.555 -9.179 1.00 80.50 238 GLY A C 1
ATOM 1859 O O . GLY A 1 238 ? -6.193 -10.023 -8.711 1.00 80.50 238 GLY A O 1
ATOM 1860 N N . ARG A 1 239 ? -4.340 -9.854 -9.935 1.00 86.06 239 ARG A N 1
ATOM 1861 C CA . ARG A 1 239 ? -4.461 -8.410 -10.199 1.00 86.06 239 ARG A CA 1
ATOM 1862 C C . ARG A 1 239 ? -5.340 -8.134 -11.422 1.00 86.06 239 ARG A C 1
ATOM 1864 O O . ARG A 1 239 ? -4.839 -7.705 -12.456 1.00 86.06 239 ARG A O 1
ATOM 1871 N N . VAL A 1 240 ? -6.653 -8.347 -11.308 1.00 82.38 240 VAL A N 1
ATOM 1872 C CA . VAL A 1 240 ? -7.614 -8.248 -12.435 1.00 82.38 240 VAL A CA 1
ATOM 1873 C C . VAL A 1 240 ? -7.534 -6.909 -13.186 1.00 82.38 240 VAL A C 1
ATOM 1875 O O . VAL A 1 240 ? -7.504 -6.897 -14.414 1.00 82.38 240 VAL A O 1
ATOM 1878 N N . ALA A 1 241 ? -7.439 -5.782 -12.474 1.00 85.00 241 ALA A N 1
ATOM 1879 C CA . ALA A 1 241 ? -7.321 -4.460 -13.099 1.00 85.00 241 ALA A CA 1
ATOM 1880 C C . ALA A 1 241 ? -6.047 -4.325 -13.957 1.00 85.00 241 ALA A C 1
ATOM 1882 O O . ALA A 1 241 ? -6.110 -3.852 -15.090 1.00 85.00 241 ALA A O 1
ATOM 1883 N N . ALA A 1 242 ? -4.910 -4.821 -13.459 1.00 85.69 242 ALA A N 1
ATOM 1884 C CA . ALA A 1 242 ? -3.653 -4.829 -14.202 1.00 85.69 242 ALA A CA 1
ATOM 1885 C C . ALA A 1 242 ? -3.700 -5.781 -15.408 1.00 85.69 242 ALA A C 1
ATOM 1887 O O . ALA A 1 242 ? -3.164 -5.446 -16.459 1.00 85.69 242 ALA A O 1
ATOM 1888 N N . VAL A 1 243 ? -4.380 -6.929 -15.293 1.00 85.12 243 VAL A N 1
ATOM 1889 C CA . VAL A 1 243 ? -4.602 -7.860 -16.416 1.00 85.12 243 VAL A CA 1
ATOM 1890 C C . VAL A 1 243 ? -5.391 -7.180 -17.536 1.00 85.12 243 VAL A C 1
ATOM 1892 O O . VAL A 1 243 ? -4.952 -7.199 -18.682 1.00 85.12 243 VAL A O 1
ATOM 1895 N N . ARG A 1 244 ? -6.517 -6.528 -17.215 1.00 85.06 244 ARG A N 1
ATOM 1896 C CA . ARG A 1 244 ? -7.334 -5.803 -18.207 1.00 85.06 244 ARG A CA 1
ATOM 1897 C C . ARG A 1 244 ? -6.530 -4.711 -18.918 1.00 85.06 244 ARG A C 1
ATOM 1899 O O . ARG A 1 244 ? -6.656 -4.547 -20.128 1.00 85.06 244 ARG A O 1
ATOM 1906 N N . LEU A 1 245 ? -5.694 -3.994 -18.172 1.00 86.56 245 LEU A N 1
ATOM 1907 C CA . LEU A 1 245 ? -4.847 -2.924 -18.694 1.00 86.56 245 LEU A CA 1
ATOM 1908 C C . LEU A 1 245 ? -3.736 -3.459 -19.606 1.00 86.56 245 LEU A C 1
ATOM 1910 O O . LEU A 1 245 ? -3.516 -2.936 -20.692 1.00 86.56 245 LEU A O 1
ATOM 1914 N N . LEU A 1 246 ? -3.058 -4.533 -19.207 1.00 85.69 246 LEU A N 1
ATOM 1915 C CA . LEU A 1 246 ? -2.032 -5.162 -20.039 1.00 85.69 246 LEU A CA 1
ATOM 1916 C C . LEU A 1 246 ? -2.632 -5.728 -21.338 1.00 85.69 246 LEU A C 1
ATOM 1918 O O . LEU A 1 246 ? -2.060 -5.525 -22.407 1.00 85.69 246 LEU A O 1
ATOM 1922 N N . LEU A 1 247 ? -3.808 -6.363 -21.274 1.00 84.62 247 LEU A N 1
ATOM 1923 C CA . LEU A 1 247 ? -4.515 -6.867 -22.459 1.00 84.62 247 LEU A CA 1
ATOM 1924 C C . LEU A 1 247 ? -4.933 -5.739 -23.412 1.00 84.62 247 LEU A C 1
ATOM 1926 O O . LEU A 1 247 ? -4.726 -5.855 -24.618 1.00 84.62 247 LEU A O 1
ATOM 1930 N N . SER A 1 248 ? -5.452 -4.619 -22.894 1.00 85.19 248 SER A N 1
ATOM 1931 C CA . SER A 1 248 ? -5.836 -3.473 -23.735 1.00 85.19 248 SER A CA 1
ATOM 1932 C C . SER A 1 248 ? -4.644 -2.794 -24.417 1.00 85.19 248 SER A C 1
ATOM 1934 O O . SER A 1 248 ? -4.816 -2.092 -25.412 1.00 85.19 248 SER A O 1
ATOM 1936 N N . ARG A 1 249 ? -3.428 -3.024 -23.911 1.00 82.81 249 ARG A N 1
ATOM 1937 C CA . ARG A 1 249 ? -2.166 -2.527 -24.471 1.00 82.81 249 ARG A CA 1
ATOM 1938 C C . ARG A 1 249 ? -1.404 -3.575 -25.291 1.00 82.81 249 ARG A C 1
ATOM 1940 O O . ARG A 1 249 ? -0.239 -3.356 -25.606 1.00 82.81 249 ARG A O 1
ATOM 1947 N N . GLY A 1 250 ? -2.055 -4.679 -25.668 1.00 79.50 250 GLY A N 1
ATOM 1948 C CA . GLY A 1 250 ? -1.499 -5.669 -26.596 1.00 79.50 250 GLY A CA 1
ATOM 1949 C C . GLY A 1 250 ? -0.596 -6.727 -25.955 1.00 79.50 250 GLY A C 1
ATOM 1950 O O . GLY A 1 250 ? 0.246 -7.304 -26.643 1.00 79.50 250 GLY A O 1
ATOM 1951 N N . ALA A 1 251 ? -0.739 -6.996 -24.653 1.00 80.06 251 ALA A N 1
ATOM 1952 C CA . ALA A 1 251 ? -0.061 -8.129 -24.024 1.00 80.06 251 ALA A CA 1
ATOM 1953 C C . ALA A 1 251 ? -0.537 -9.454 -24.636 1.00 80.06 251 ALA A C 1
ATOM 1955 O O . ALA A 1 251 ? -1.739 -9.689 -24.752 1.00 80.06 251 ALA A O 1
ATOM 1956 N N . SER A 1 252 ? 0.399 -10.341 -24.974 1.00 75.81 252 SER A N 1
ATOM 1957 C CA . SER A 1 252 ? 0.098 -11.620 -25.619 1.00 75.81 252 SER A CA 1
ATOM 1958 C C . SER A 1 252 ? -0.499 -12.626 -24.619 1.00 75.81 252 SER A C 1
ATOM 1960 O O . SER A 1 252 ? 0.224 -13.096 -23.734 1.00 75.81 252 SER A O 1
ATOM 1962 N N . PRO A 1 253 ? -1.780 -13.034 -24.760 1.00 68.12 253 PRO A N 1
ATOM 1963 C CA . PRO A 1 253 ? -2.432 -13.964 -23.833 1.00 68.12 253 PRO A CA 1
ATOM 1964 C C . PRO A 1 253 ? -1.996 -15.425 -24.044 1.00 68.12 253 PRO A C 1
ATOM 1966 O O . PRO A 1 253 ? -2.271 -16.283 -23.210 1.00 68.12 253 PRO A O 1
ATOM 1969 N N . HIS A 1 254 ? -1.306 -15.719 -25.150 1.00 65.69 254 HIS A N 1
ATOM 1970 C CA . HIS A 1 254 ? -0.806 -17.058 -25.486 1.00 65.69 254 HIS A CA 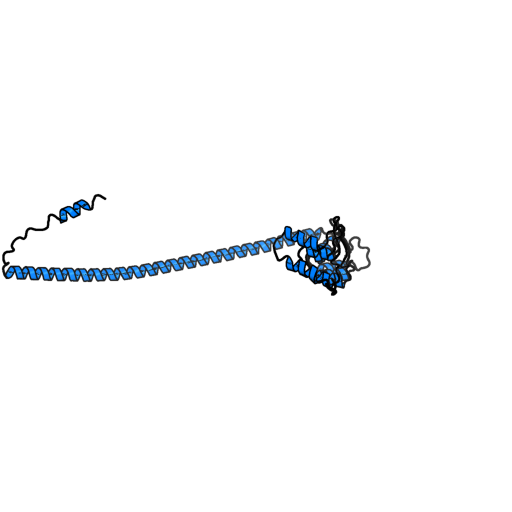1
ATOM 1971 C C . HIS A 1 254 ? 0.651 -17.286 -25.081 1.00 65.69 254 HIS A C 1
ATOM 1973 O O . HIS A 1 254 ? 1.222 -18.324 -25.409 1.00 65.69 254 HIS A O 1
ATOM 1979 N N . ALA A 1 255 ? 1.272 -16.323 -24.397 1.00 67.88 255 ALA A N 1
ATOM 1980 C CA . ALA A 1 255 ? 2.624 -16.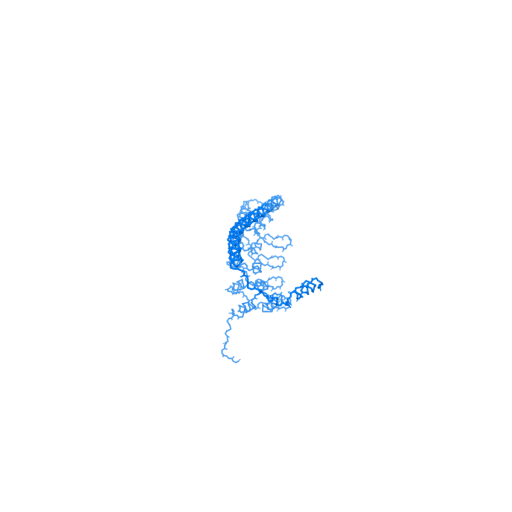512 -23.907 1.00 67.88 255 ALA A CA 1
ATOM 1981 C C . ALA A 1 255 ? 2.652 -17.692 -22.914 1.00 67.88 255 ALA A C 1
ATOM 1983 O O . ALA A 1 255 ? 1.752 -17.845 -22.088 1.00 67.88 255 ALA A O 1
ATOM 1984 N N . VAL A 1 256 ? 3.673 -18.539 -23.033 1.00 70.62 256 VAL A N 1
ATOM 1985 C CA . VAL A 1 256 ? 3.940 -19.664 -22.129 1.00 70.62 256 VAL A CA 1
ATOM 1986 C C . VAL A 1 256 ? 5.090 -19.296 -21.205 1.00 70.62 256 VAL A C 1
ATOM 1988 O O . VAL A 1 256 ? 6.049 -18.663 -21.645 1.00 70.62 256 VAL A O 1
ATOM 1991 N N . CYS A 1 257 ? 5.011 -19.693 -19.934 1.00 69.44 257 CYS A N 1
ATOM 1992 C CA . CYS A 1 257 ? 6.074 -19.430 -18.967 1.00 69.44 257 CYS A CA 1
ATOM 1993 C C . CYS A 1 257 ? 6.565 -20.696 -18.254 1.00 69.44 257 CYS A C 1
ATOM 1995 O O . CYS A 1 257 ? 5.842 -21.682 -18.084 1.00 69.44 257 CYS A O 1
ATOM 1997 N N . GLY A 1 258 ? 7.809 -20.635 -17.778 1.00 64.94 258 GLY A N 1
ATOM 1998 C CA . GLY A 1 258 ? 8.468 -21.711 -17.050 1.00 64.94 258 GLY A CA 1
ATOM 1999 C C . GLY A 1 258 ? 9.018 -22.830 -17.935 1.00 64.94 258 GLY A C 1
ATOM 2000 O O . GLY A 1 258 ? 8.774 -22.904 -19.134 1.00 64.94 258 GLY A O 1
ATOM 2001 N N . VAL A 1 259 ? 9.762 -23.731 -17.292 1.00 55.16 259 VAL A N 1
ATOM 2002 C CA . VAL A 1 259 ? 10.350 -24.936 -17.905 1.00 55.16 259 VAL A CA 1
ATOM 2003 C C . VAL A 1 259 ? 9.306 -25.973 -18.342 1.00 55.16 259 VAL A C 1
ATOM 2005 O O . VAL A 1 259 ? 9.603 -26.811 -19.182 1.00 55.16 259 VAL A O 1
ATOM 2008 N N . GLU A 1 260 ? 8.085 -25.894 -17.805 1.00 58.94 260 GLU A N 1
ATOM 2009 C CA . GLU A 1 260 ? 6.966 -26.806 -18.096 1.00 58.94 260 GLU A CA 1
ATOM 2010 C C . GLU A 1 260 ? 5.969 -26.236 -19.127 1.00 58.94 260 GLU A C 1
ATOM 2012 O O . GLU A 1 260 ? 5.019 -26.915 -19.500 1.00 58.94 260 GLU A O 1
ATOM 2017 N N . GLY A 1 261 ? 6.176 -25.004 -19.618 1.00 66.12 261 GLY A N 1
ATOM 2018 C CA . GLY A 1 261 ? 5.342 -24.417 -20.674 1.00 66.12 261 GLY A CA 1
ATOM 2019 C C . GLY A 1 261 ? 3.905 -24.096 -20.247 1.00 66.12 261 GLY A C 1
ATOM 2020 O O . GLY A 1 261 ? 2.970 -24.263 -21.030 1.00 66.12 261 GLY A O 1
ATOM 2021 N N . HIS A 1 262 ? 3.701 -23.630 -19.013 1.00 71.31 262 HIS A N 1
ATOM 2022 C CA . HIS A 1 262 ? 2.364 -23.300 -18.524 1.00 71.31 262 HIS A CA 1
ATOM 2023 C C . HIS A 1 262 ? 1.785 -22.087 -19.258 1.00 71.31 262 HIS A C 1
ATOM 2025 O O . HIS A 1 262 ? 2.398 -21.016 -19.280 1.00 71.31 262 HIS A O 1
ATOM 2031 N N . THR A 1 263 ? 0.574 -22.238 -19.801 1.00 72.94 263 THR A N 1
ATOM 2032 C CA . THR A 1 263 ? -0.218 -21.105 -20.306 1.00 72.94 263 THR A CA 1
ATOM 2033 C C . THR A 1 263 ? -0.876 -20.342 -19.153 1.00 72.94 263 THR A C 1
ATOM 2035 O O . THR A 1 263 ? -1.063 -20.870 -18.054 1.00 72.94 263 THR A O 1
ATOM 2038 N N . LEU A 1 264 ? -1.290 -19.101 -19.413 1.00 72.62 264 LEU A N 1
ATOM 2039 C CA . LEU A 1 264 ? -1.985 -18.239 -18.448 1.00 72.62 264 LEU A CA 1
ATOM 2040 C C . LEU A 1 264 ? -3.203 -18.899 -17.777 1.00 72.62 264 LEU A C 1
ATOM 2042 O O . LEU A 1 264 ? -3.419 -18.695 -16.583 1.00 72.62 264 LEU A O 1
ATOM 2046 N N . ILE A 1 265 ? -3.951 -19.732 -18.508 1.00 73.44 265 ILE A N 1
ATOM 2047 C CA . ILE A 1 265 ? -5.119 -20.457 -17.977 1.00 73.44 265 ILE A CA 1
ATOM 2048 C C . ILE A 1 265 ? -4.691 -21.492 -16.926 1.00 73.44 265 ILE A C 1
ATOM 2050 O O . ILE A 1 265 ? -5.313 -21.577 -15.869 1.00 73.44 265 ILE A O 1
ATOM 2054 N N . HIS A 1 266 ? -3.600 -22.231 -17.165 1.00 74.88 266 HIS A N 1
ATOM 2055 C CA . HIS A 1 266 ? -3.080 -23.200 -16.192 1.00 74.88 266 HIS A CA 1
ATOM 2056 C C . HIS A 1 266 ? -2.690 -22.516 -14.875 1.00 74.88 266 HIS A C 1
ATOM 2058 O O . HIS A 1 266 ? -2.974 -23.036 -13.797 1.00 74.88 266 HIS A O 1
ATOM 2064 N N . LEU A 1 267 ? -2.084 -21.327 -14.950 1.00 73.69 267 LEU A N 1
ATOM 2065 C CA . LEU A 1 267 ? -1.685 -20.566 -13.763 1.00 73.69 267 LEU A CA 1
ATOM 2066 C C . LEU A 1 267 ? -2.872 -19.976 -13.001 1.00 73.69 267 LEU A C 1
ATOM 2068 O O . LEU A 1 267 ? -2.836 -19.953 -11.771 1.00 73.69 267 LEU A O 1
ATOM 2072 N N . ALA A 1 268 ? -3.904 -19.512 -13.714 1.00 72.94 268 ALA A N 1
ATOM 2073 C CA . ALA A 1 268 ? -5.134 -19.023 -13.096 1.00 72.94 268 ALA A CA 1
ATOM 2074 C C . ALA A 1 268 ? -5.786 -20.137 -12.257 1.00 72.94 268 ALA A C 1
ATOM 2076 O O . ALA A 1 268 ? -5.990 -19.968 -11.059 1.00 72.94 268 ALA A O 1
ATOM 2077 N N . VAL A 1 269 ? -5.950 -21.329 -12.842 1.00 73.19 269 VAL A N 1
ATOM 2078 C CA . VAL A 1 269 ? -6.521 -22.498 -12.151 1.00 73.19 269 VAL A CA 1
ATOM 2079 C C . VAL A 1 269 ? -5.641 -22.970 -10.980 1.00 73.19 269 VAL A C 1
ATOM 2081 O O . VAL A 1 269 ? -6.147 -23.341 -9.921 1.00 73.19 269 VAL A O 1
ATOM 2084 N N . GLN A 1 270 ? -4.311 -22.944 -11.123 1.00 72.75 270 GLN A N 1
ATOM 2085 C CA . GLN A 1 270 ? -3.398 -23.376 -10.055 1.00 72.75 270 GLN A CA 1
ATOM 2086 C C . GLN A 1 270 ? -3.391 -22.423 -8.848 1.00 72.75 270 GLN A C 1
ATOM 2088 O O . GLN A 1 270 ? -3.197 -22.865 -7.710 1.00 72.75 270 GLN A O 1
ATOM 2093 N N . ARG A 1 271 ? -3.584 -21.118 -9.074 1.00 66.56 271 ARG A N 1
ATOM 2094 C CA . ARG A 1 271 ? -3.760 -20.131 -8.000 1.00 66.56 271 ARG A CA 1
ATOM 2095 C C . ARG A 1 271 ? -5.037 -20.424 -7.214 1.00 66.56 271 ARG A C 1
ATOM 2097 O O . ARG A 1 271 ? -4.995 -20.423 -5.984 1.00 66.56 271 ARG A O 1
ATOM 2104 N N . ASP A 1 272 ? -6.125 -20.730 -7.912 1.00 61.47 272 ASP A N 1
ATOM 2105 C CA . ASP A 1 272 ? -7.433 -20.986 -7.303 1.00 61.47 272 ASP A CA 1
ATOM 2106 C C . ASP A 1 272 ? -7.394 -22.176 -6.331 1.00 61.47 272 ASP A C 1
ATOM 2108 O O . ASP A 1 272 ? -7.989 -22.127 -5.256 1.00 61.47 272 ASP A O 1
ATOM 2112 N N . ALA A 1 273 ? -6.591 -23.203 -6.632 1.00 59.91 273 ALA A N 1
ATOM 2113 C CA . ALA A 1 273 ? -6.360 -24.331 -5.726 1.00 59.91 273 ALA A CA 1
ATOM 2114 C C . ALA A 1 273 ? -5.638 -23.947 -4.413 1.00 59.91 273 ALA A C 1
ATOM 2116 O O . ALA A 1 273 ? -5.700 -24.694 -3.437 1.00 59.91 273 ALA A O 1
ATOM 2117 N N . LYS A 1 274 ? -4.933 -22.808 -4.374 1.00 58.91 274 LYS A N 1
ATOM 2118 C CA . LYS A 1 274 ? -4.137 -22.347 -3.219 1.00 58.91 274 LYS A CA 1
ATOM 2119 C C . LYS A 1 274 ? -4.801 -21.228 -2.408 1.00 58.91 274 LYS A C 1
ATOM 2121 O O . LYS A 1 274 ? -4.444 -21.065 -1.244 1.00 58.91 274 LYS A O 1
ATOM 2126 N N . SER A 1 275 ? -5.738 -20.461 -2.972 1.00 55.75 275 SER A N 1
ATOM 2127 C CA . SER A 1 275 ? -6.423 -19.362 -2.269 1.00 55.75 275 SER A CA 1
ATOM 2128 C C . SER A 1 275 ? -7.900 -19.241 -2.687 1.00 55.75 275 SER A C 1
ATOM 2130 O O . SER A 1 275 ? -8.177 -18.583 -3.687 1.00 55.75 275 SER A O 1
ATOM 2132 N N . PRO A 1 276 ? -8.863 -19.807 -1.933 1.00 55.88 276 PRO A N 1
ATOM 2133 C CA . PRO A 1 276 ? -10.286 -19.812 -2.300 1.00 55.88 276 PRO A CA 1
ATOM 2134 C C . PRO A 1 276 ? -11.037 -18.488 -2.019 1.00 55.88 276 PRO A C 1
ATOM 2136 O O . PRO A 1 276 ? -12.255 -18.494 -1.864 1.00 55.88 276 PRO A O 1
ATOM 2139 N N . SER A 1 277 ? -10.343 -17.349 -1.918 1.00 49.25 277 SER A N 1
ATOM 2140 C CA . SER A 1 277 ? -10.972 -16.042 -1.677 1.00 49.25 277 SER A CA 1
ATOM 2141 C C . SER A 1 277 ? -11.105 -15.235 -2.979 1.00 49.25 277 SER A C 1
ATOM 2143 O O . SER A 1 277 ? -10.085 -14.790 -3.509 1.00 49.25 277 SER A O 1
ATOM 2145 N N . ASP A 1 278 ? -12.360 -15.011 -3.394 1.00 51.00 278 ASP A N 1
ATOM 2146 C CA . ASP A 1 278 ? -12.878 -14.207 -4.526 1.00 51.00 278 ASP A CA 1
ATOM 2147 C C . ASP A 1 278 ? -12.971 -14.894 -5.911 1.00 51.00 278 ASP A C 1
ATOM 2149 O O . ASP A 1 278 ? -12.210 -15.816 -6.204 1.00 51.00 278 ASP A O 1
ATOM 2153 N N . PRO A 1 279 ? -13.985 -14.541 -6.742 1.00 51.41 279 PRO A N 1
ATOM 2154 C CA . PRO A 1 279 ? -14.575 -15.472 -7.698 1.00 51.41 279 PRO A CA 1
ATOM 2155 C C . PRO A 1 279 ? -13.646 -15.781 -8.889 1.00 51.41 279 PRO A C 1
ATOM 2157 O O . PRO A 1 279 ? -13.251 -14.863 -9.613 1.00 51.41 279 PRO A O 1
ATOM 2160 N N . PRO A 1 280 ? -13.387 -17.074 -9.174 1.00 55.09 280 PRO A N 1
ATOM 2161 C CA . PRO A 1 280 ? -12.481 -17.538 -10.239 1.00 55.09 280 PRO A CA 1
ATOM 2162 C C . PRO A 1 280 ? -12.959 -17.143 -11.644 1.00 55.09 280 PRO A C 1
ATOM 2164 O O . PRO A 1 280 ? -12.187 -17.073 -12.602 1.00 55.09 280 PRO A O 1
ATOM 2167 N N . LEU A 1 281 ? -14.255 -16.848 -11.763 1.00 62.19 281 LEU A N 1
ATOM 2168 C CA . LEU A 1 281 ? -14.898 -16.486 -13.013 1.00 62.19 281 LEU A CA 1
ATOM 2169 C C . LEU A 1 281 ? -14.361 -15.183 -13.582 1.00 62.19 281 LEU A C 1
ATOM 2171 O O . LEU A 1 281 ? -14.220 -15.110 -14.788 1.00 62.19 281 LEU A O 1
ATOM 2175 N N . ASP A 1 282 ? -14.034 -14.176 -12.773 1.00 67.81 282 ASP A N 1
ATOM 2176 C CA . ASP A 1 282 ? -13.756 -12.850 -13.333 1.00 67.81 282 ASP A CA 1
ATOM 2177 C C . ASP A 1 282 ? -12.384 -12.805 -14.032 1.00 67.81 282 ASP A C 1
ATOM 2179 O O . ASP A 1 282 ? -12.238 -12.217 -15.102 1.00 67.81 282 ASP A O 1
ATOM 2183 N N . MET A 1 283 ? -11.382 -13.516 -13.500 1.00 73.06 283 MET A N 1
ATOM 2184 C CA . MET A 1 283 ? -10.067 -13.643 -14.140 1.00 73.06 283 MET A CA 1
ATOM 2185 C C . MET A 1 283 ? -10.102 -14.579 -15.357 1.00 73.06 283 MET A C 1
ATOM 2187 O O . MET A 1 283 ? -9.548 -14.228 -16.400 1.00 73.06 283 MET A O 1
ATOM 2191 N N . LEU A 1 284 ? -10.783 -15.729 -15.264 1.00 71.44 284 LEU A N 1
ATOM 2192 C CA . LEU A 1 284 ? -10.975 -16.628 -16.408 1.00 71.44 284 LEU A CA 1
ATOM 2193 C C . LEU A 1 284 ? -11.806 -15.965 -17.513 1.00 71.44 284 LEU A C 1
ATOM 2195 O O . LEU A 1 284 ? -11.452 -16.067 -18.681 1.00 71.44 284 LEU A O 1
ATOM 2199 N N . PHE A 1 285 ? -12.861 -15.233 -17.156 1.00 70.62 285 PHE A N 1
ATOM 2200 C CA . PHE A 1 285 ? -13.703 -14.484 -18.087 1.00 70.62 285 PHE A CA 1
ATOM 2201 C C . PHE A 1 285 ? -12.926 -13.361 -18.768 1.00 70.62 285 PHE A C 1
ATOM 2203 O O . PHE A 1 285 ? -13.082 -13.163 -19.965 1.00 70.62 285 PHE A O 1
ATOM 2210 N N . VAL A 1 286 ? -12.043 -12.655 -18.057 1.00 73.81 286 VAL A N 1
ATOM 2211 C CA . VAL A 1 286 ? -11.167 -11.645 -18.675 1.00 73.81 286 VAL A CA 1
ATOM 2212 C C . VAL A 1 286 ? -10.187 -12.271 -19.665 1.00 73.81 286 VAL A C 1
ATOM 2214 O O . VAL A 1 286 ? -9.970 -11.710 -20.737 1.00 73.81 286 VAL A O 1
ATOM 2217 N N . LEU A 1 287 ? -9.613 -13.430 -19.336 1.00 72.12 287 LEU A N 1
ATOM 2218 C CA . LEU A 1 287 ? -8.678 -14.127 -20.220 1.00 72.12 287 LEU A CA 1
ATOM 2219 C C . LEU A 1 287 ? -9.378 -14.772 -21.431 1.00 72.12 287 LEU A C 1
ATOM 2221 O O . LEU A 1 287 ? -8.807 -14.778 -22.517 1.00 72.12 287 LEU A O 1
ATOM 2225 N N . LEU A 1 288 ? -10.605 -15.282 -21.265 1.00 69.06 288 LEU A N 1
ATOM 2226 C CA . LEU A 1 288 ? -11.396 -15.927 -22.325 1.00 69.06 288 LEU A CA 1
ATOM 2227 C C . LEU A 1 288 ? -12.210 -14.934 -23.173 1.00 69.06 288 LEU A C 1
ATOM 2229 O O . LEU A 1 288 ? -12.430 -15.182 -24.351 1.00 69.06 288 LEU A O 1
ATOM 2233 N N . GLY A 1 289 ? -12.650 -13.814 -22.596 1.00 59.88 289 GLY A N 1
ATOM 2234 C CA . GLY A 1 289 ? -13.506 -12.806 -23.235 1.00 59.88 289 GLY A CA 1
ATOM 2235 C C . GLY A 1 289 ? -12.759 -11.621 -23.859 1.00 59.88 289 GLY A C 1
ATOM 2236 O O . GLY A 1 289 ? -13.398 -10.729 -24.409 1.00 59.88 289 GLY A O 1
ATOM 2237 N N . GLY A 1 290 ? -11.424 -11.584 -23.762 1.00 49.22 290 GLY A N 1
ATOM 2238 C CA . GLY A 1 290 ? -10.571 -10.548 -24.365 1.00 49.22 290 GLY A CA 1
ATOM 2239 C C . GLY A 1 290 ? -10.014 -10.892 -25.753 1.00 49.22 290 GLY A C 1
ATOM 2240 O O . GLY A 1 290 ? -9.445 -10.024 -26.409 1.00 49.22 290 GLY A O 1
ATOM 2241 N N . GLY A 1 291 ? -10.172 -12.136 -26.210 1.00 42.66 291 GLY A N 1
ATOM 2242 C CA . GLY A 1 291 ? -9.910 -12.536 -27.589 1.00 42.66 291 GLY A CA 1
ATOM 2243 C C . GLY A 1 291 ? -11.236 -12.674 -28.318 1.00 42.66 291 GLY A C 1
ATOM 2244 O O . GLY A 1 291 ? -12.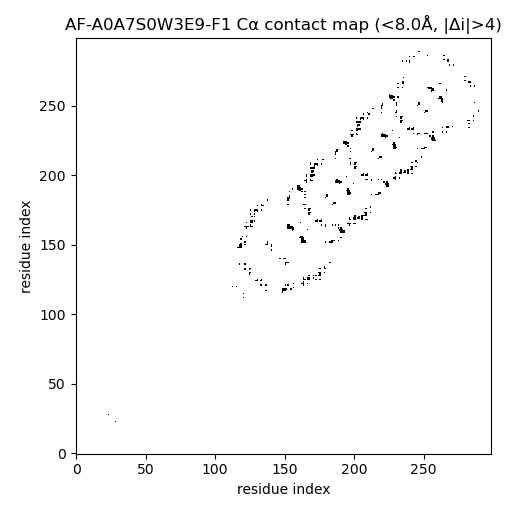108 -13.404 -27.854 1.00 42.66 291 GLY A O 1
ATOM 2245 N N . GLY A 1 292 ? -11.406 -11.978 -29.440 1.00 37.91 292 GLY A N 1
ATOM 2246 C CA . GLY A 1 292 ? -12.527 -12.224 -30.336 1.00 37.91 292 GLY A CA 1
ATOM 2247 C C . GLY A 1 292 ? -12.523 -13.687 -30.768 1.00 37.91 292 GLY A C 1
ATOM 2248 O O . GLY A 1 292 ? -11.787 -14.068 -31.672 1.00 37.91 292 GLY A O 1
ATOM 2249 N N . PHE A 1 293 ? -13.349 -14.507 -30.122 1.00 37.84 293 PHE A N 1
ATOM 2250 C CA . PHE A 1 293 ? -13.853 -15.731 -30.718 1.00 37.84 293 PHE A CA 1
ATOM 2251 C C . PHE A 1 293 ? -14.795 -15.281 -31.839 1.00 37.84 293 PHE A C 1
ATOM 2253 O O . PHE A 1 293 ? -16.006 -15.168 -31.659 1.00 37.84 293 PHE A O 1
ATOM 2260 N N . GLU A 1 294 ? -14.233 -14.994 -33.014 1.00 34.94 294 GLU A N 1
ATOM 2261 C CA . GLU A 1 294 ? -14.960 -15.287 -34.239 1.00 34.94 294 GLU A CA 1
ATOM 2262 C C . GLU A 1 294 ? -15.151 -16.805 -34.251 1.00 34.94 294 GLU A C 1
ATOM 2264 O O . GLU A 1 294 ? -14.323 -17.569 -34.744 1.00 34.94 294 GLU A O 1
ATOM 2269 N N . LEU A 1 295 ? -16.260 -17.255 -33.660 1.00 38.03 295 LEU A N 1
ATOM 2270 C CA . LEU A 1 295 ? -16.931 -18.448 -34.146 1.00 38.03 295 LEU A CA 1
ATOM 2271 C C . LEU A 1 295 ? -17.337 -18.124 -35.582 1.00 38.03 295 LEU A C 1
ATOM 2273 O O . LEU A 1 295 ? -18.428 -17.615 -35.839 1.00 38.03 295 LEU A O 1
ATOM 2277 N N . GLY A 1 296 ? -16.413 -18.364 -36.513 1.00 32.06 296 GLY A N 1
ATOM 2278 C CA . GLY A 1 296 ? -16.764 -18.502 -37.912 1.00 32.06 296 GLY A CA 1
ATOM 2279 C C . GLY A 1 296 ? -17.923 -19.501 -37.992 1.00 32.06 296 GLY A C 1
ATOM 2280 O O . GLY A 1 296 ? -17.880 -20.535 -37.317 1.00 32.06 296 GLY A O 1
ATOM 2281 N N . PRO A 1 297 ? -18.995 -19.201 -38.738 1.00 39.12 297 PRO A N 1
ATOM 2282 C CA . PRO A 1 297 ? -20.110 -20.119 -38.850 1.00 39.12 297 PRO A CA 1
ATOM 2283 C C . PRO A 1 297 ? -19.637 -21.324 -39.666 1.00 39.12 297 PRO A C 1
ATOM 2285 O O . PRO A 1 297 ? -19.567 -21.261 -40.891 1.00 39.12 297 PRO A O 1
ATOM 2288 N N . GLY A 1 298 ? -19.275 -22.415 -38.996 1.00 36.59 298 GLY A N 1
ATOM 2289 C CA . GLY A 1 298 ? -18.896 -23.640 -39.684 1.00 36.59 298 GLY A CA 1
ATOM 2290 C C . GLY A 1 298 ? -18.365 -24.739 -38.774 1.00 36.59 298 GLY A C 1
ATOM 2291 O O . GLY A 1 298 ? -17.180 -24.734 -38.462 1.00 36.59 298 GLY A O 1
ATOM 2292 N N . GLY A 1 299 ? -19.238 -25.714 -38.488 1.00 31.12 299 GLY A N 1
ATOM 2293 C CA . GLY A 1 299 ? -18.874 -27.123 -38.270 1.00 31.12 299 GLY A CA 1
ATOM 2294 C C . GLY A 1 299 ? -18.582 -27.533 -36.842 1.00 31.12 299 GLY A C 1
ATOM 2295 O O . GLY A 1 299 ? -17.398 -27.467 -36.459 1.00 31.12 299 GLY A O 1
#

Nearest PDB structures (foldseek):
  6zob-assembly1_D  TM=9.314E-01  e=4.950E-11  synthetic construct
  7b6w-assembly1_AAA  TM=9.308E-01  e=6.651E-11  Homo sapiens
  7b4w-assembly2_C  TM=9.396E-01  e=8.507E-11  synthetic construct
  6z4s-assembly1_AAA  TM=8.988E-01  e=2.773E-10  Rattus norvegicus
  3uxg-assembly1_A  TM=9.053E-01  e=5.585E-09  Homo sapiens

Secondary structure (DSSP, 8-state):
--SHHHHHHHHHTT-----------HHHHHHHHHHHHHHHHHHHHHHHHHHHHHHHHHHHHHHHHHHHHHHHHHHHHHHHHHHHHHHHHHHHHHHHHHHHHHHHHHHHHHHHHTT--HHHHHHHHHHHT-HHHHHHHHHTT-SSS--TT---TTPBPTTT--BHHHHHHHHT-HHHHHHHHHTT--TT---TT---HHHHHHHHT-HHHHHHHHHTT--TT---TT---HHHHHHHTT-HHHHHHHHHTT--TT-EETTTTEEHHHHHHHHHTT---S-HHHHHHHHHHSS-----S--

InterPro domains:
  IPR002110 Ankyrin repeat [PF12796] (165-254)
  IPR002110 Ankyrin repeat [PR01415] (161-176)
  IPR002110 Ankyrin repeat [PR01415] (209-223)
  IPR002110 Ankyrin repeat [PS50088] (160-192)
  IPR002110 Ankyrin repeat [PS50088] (193-225)
  IPR002110 Ankyrin repeat [PS50088] (226-258)
  IPR002110 Ankyrin repeat [SM00248] (117-150)
  IPR002110 Ankyrin repeat [SM00248] (160-189)
  IPR002110 Ankyrin repeat [SM00248] (193-222)
  IPR002110 Ankyrin repeat [SM00248] (226-255)
  IPR002110 Ankyrin repeat [SM00248] (260-297)
  IPR036770 Ankyrin repeat-containing domain superfamily [G3DSA:1.25.40.20] (88-288)
  IPR036770 Ankyrin repeat-containing domain superfamily [SSF48403] (119-272)
  IPR051637 Ankyrin repeat domain-containing protein 49 [PTHR24180] (118-270)

Organism: NCBI:txid464990

Solvent-accessible surface area (backbone atoms only — not comparable to full-atom values): 16585 Å² total; per-residue (Å²): 145,80,73,71,70,62,64,60,57,65,63,58,78,76,68,86,76,88,74,83,77,71,86,69,52,79,67,56,54,51,51,53,52,50,52,50,52,52,47,52,52,50,52,50,51,51,48,55,51,50,53,51,53,48,52,54,51,50,52,50,49,54,51,50,51,52,52,50,53,52,52,49,54,52,51,51,52,52,50,52,52,51,54,51,55,51,49,55,49,53,52,50,50,52,52,51,48,54,51,51,49,52,50,51,50,52,49,50,50,54,61,44,65,78,70,52,55,60,64,52,52,44,39,50,23,25,58,72,46,40,40,68,61,36,49,51,55,54,58,71,63,74,65,99,58,96,55,96,64,61,54,58,56,68,48,52,38,90,89,58,30,48,29,29,56,32,39,10,18,50,68,39,28,49,71,35,46,52,53,40,46,74,70,65,29,60,66,68,55,48,23,74,60,36,44,27,22,54,34,40,4,21,45,65,34,26,51,67,25,42,53,54,41,50,75,70,66,36,69,61,64,55,50,24,76,54,39,42,27,22,57,47,36,5,49,64,59,67,22,57,71,28,36,55,52,40,47,78,71,69,36,67,77,82,52,52,26,49,98,83,56,45,40,52,67,57,44,46,56,56,41,50,79,75,48,88,76,76,73,71,60,63,58,52,44,53,68,62,69,70,51,87,77,75,75,67,94,73,134

pLDDT: mean 75.39, std 15.96, range [31.12, 96.25]

Sequence (299 aa):
AGSKTALEKLAADAAAKPAKKKPLSPRSKKREAEEKKLREKQEEAARLEREKIEKEKEELRKHEEKRLAFLESLKEAALQKRMADEQVRAEREIVRGKENEKKRLARYDKEMESSWNAKAKLHYAALRGDADTADRLLAQDTAESFNPNKTDPNLQWRGDGTGAMHMAAVKGQTEMMDKLLGAGAKVDLADYEGRTPLLAAAERGQCGSIELLLQRGADVNAPDRRGRTPLHCAVVNGRVAAVRLLLSRGASPHAVCGVEGHTLIHLAVQRDAKSPSDPPLDMLFVLLGGGGFELGPGG

Foldseek 3Di:
DPDPVPVVVVVPVVDDDDDPDDPDDPVVVVVVVVVVVVVVVVVVVVVVVVVVVVVVVVVVVVVVVVVVVVVVVVVVVVVVVVVVVVVVVVVVVVVVVVVVVVVVVVVVVVVCVVVDQLQVQLLVCLLVLVQVSNLVSLVVQPDDDPDPSRHQQLQADPPWRHGSLLSNLLVLNLSSNVSSVVSPHDLQNATPQRDGSLLSNLLNLNLNSNVSSVVVPHDLCRATNQQDGSLLSNLLNVNLNSNLSSLVSPHDQQRFTGPVRDGSVNSLVVSCVVDVPDDSCSSVCSSVVSDPPPPPPDD